Protein AF-A0A2X1K2N1-F1 (afdb_monomer_lite)

Organism: Escherichia coli (NCBI:txid562)

InterPro domains:
  IPR018671 Protein of unknown function DUF2138 [PF09909] (1-272)

Structure (mmCIF, N/CA/C/O backbone):
data_AF-A0A2X1K2N1-F1
#
_entry.id   AF-A0A2X1K2N1-F1
#
loop_
_atom_site.group_PDB
_atom_site.id
_atom_site.type_symbol
_atom_site.label_atom_id
_atom_site.label_alt_id
_atom_site.label_comp_id
_atom_site.label_asym_id
_atom_site.label_entity_id
_atom_site.label_seq_id
_atom_site.pdbx_PDB_ins_code
_atom_site.Cartn_x
_atom_site.Cartn_y
_atom_site.Cartn_z
_atom_site.occupancy
_atom_site.B_iso_or_equiv
_atom_site.auth_seq_id
_atom_site.auth_comp_id
_atom_site.auth_asym_id
_atom_site.auth_atom_id
_atom_site.pdbx_PDB_model_num
ATOM 1 N N . MET A 1 1 ? -19.044 -0.068 -27.922 1.00 51.81 1 MET A N 1
ATOM 2 C CA . MET A 1 1 ? -20.122 -0.412 -28.877 1.00 51.81 1 MET A CA 1
ATOM 3 C C . MET A 1 1 ? -19.907 0.471 -30.101 1.00 51.81 1 MET A C 1
ATOM 5 O O . MET A 1 1 ? -19.389 1.555 -29.911 1.00 51.81 1 MET A O 1
ATOM 9 N N . LEU A 1 2 ? -20.201 0.032 -31.331 1.00 55.69 2 LEU A N 1
ATOM 10 C CA . LEU A 1 2 ? -19.965 0.857 -32.542 1.00 55.69 2 LEU A CA 1
ATOM 11 C C . LEU A 1 2 ? -20.922 2.055 -32.669 1.00 55.69 2 LEU A C 1
ATOM 13 O O . LEU A 1 2 ? -20.726 2.931 -33.507 1.00 55.69 2 LEU A O 1
ATOM 17 N N . PHE A 1 3 ? -21.942 2.082 -31.821 1.00 62.41 3 PHE A N 1
ATOM 18 C CA . PHE A 1 3 ? -22.930 3.137 -31.719 1.00 62.41 3 PHE A CA 1
ATOM 19 C C . PHE A 1 3 ? -23.113 3.479 -30.247 1.00 62.41 3 PHE A C 1
ATOM 21 O O . PHE A 1 3 ? -23.025 2.598 -29.380 1.00 62.41 3 PHE A O 1
ATOM 28 N N . LYS A 1 4 ? -23.350 4.760 -29.990 1.00 60.25 4 LYS A N 1
ATOM 29 C CA . LYS A 1 4 ? -23.818 5.281 -28.715 1.00 60.25 4 LYS A CA 1
ATOM 30 C C . LYS A 1 4 ? -25.162 5.936 -29.015 1.00 60.25 4 LYS A C 1
ATOM 32 O O . LYS A 1 4 ? -25.205 6.972 -29.675 1.00 60.25 4 LYS A O 1
ATOM 37 N N . ASP A 1 5 ? -26.236 5.269 -28.603 1.00 75.69 5 ASP A N 1
ATOM 38 C CA . ASP A 1 5 ? -27.604 5.564 -29.045 1.00 75.69 5 ASP A CA 1
ATOM 39 C C . ASP A 1 5 ? -27.708 5.539 -30.589 1.00 75.69 5 ASP A C 1
ATOM 41 O O . ASP A 1 5 ? -27.143 4.645 -31.221 1.00 75.69 5 ASP A O 1
ATOM 45 N N . ASP A 1 6 ? -28.384 6.514 -31.205 1.00 70.69 6 ASP A N 1
ATOM 46 C CA . ASP A 1 6 ? -28.556 6.616 -32.667 1.00 70.69 6 ASP A CA 1
ATOM 47 C C . ASP A 1 6 ? -27.359 7.268 -33.389 1.00 70.69 6 ASP A C 1
ATOM 49 O O . ASP A 1 6 ? -27.404 7.538 -34.591 1.00 70.69 6 ASP A O 1
ATOM 53 N N . GLN A 1 7 ? -26.279 7.566 -32.664 1.00 60.59 7 GLN A N 1
ATOM 54 C CA . GLN A 1 7 ? -25.081 8.192 -33.213 1.00 60.59 7 GLN A CA 1
ATOM 55 C C . GLN A 1 7 ? -23.962 7.160 -33.330 1.00 60.59 7 GLN A C 1
ATOM 57 O O . GLN A 1 7 ? -23.663 6.397 -32.406 1.00 60.59 7 GLN A O 1
ATOM 62 N N . GLN A 1 8 ? -23.318 7.147 -34.494 1.00 68.38 8 GLN A N 1
ATOM 63 C CA . GLN A 1 8 ? -22.145 6.323 -34.723 1.00 68.38 8 GLN A CA 1
ATOM 64 C C . GLN A 1 8 ? -21.033 6.752 -33.766 1.00 68.38 8 GLN A C 1
ATOM 66 O O . GLN A 1 8 ? -20.630 7.915 -33.747 1.00 68.38 8 GLN A O 1
ATOM 71 N N . ASP A 1 9 ? -20.533 5.801 -32.978 1.00 76.88 9 ASP A N 1
ATOM 72 C CA . ASP A 1 9 ? -19.374 6.029 -32.129 1.00 76.88 9 ASP A CA 1
ATOM 73 C C . ASP A 1 9 ? -18.160 6.112 -33.058 1.00 76.88 9 ASP A C 1
ATOM 75 O O . ASP A 1 9 ? -17.664 5.114 -33.602 1.00 76.88 9 ASP A O 1
ATOM 79 N N . THR A 1 10 ? -17.749 7.347 -33.325 1.00 74.81 10 THR A N 1
ATOM 80 C CA . THR A 1 10 ? -16.676 7.682 -34.256 1.00 74.81 10 THR A CA 1
ATOM 81 C C . THR A 1 10 ? -15.339 7.117 -33.795 1.00 74.81 10 THR A C 1
ATOM 83 O O . THR A 1 10 ? -14.529 6.718 -34.634 1.00 74.81 10 THR A O 1
ATOM 86 N N . GLU A 1 11 ? -15.123 6.986 -32.485 1.00 72.56 11 GLU A N 1
ATOM 87 C CA . GLU A 1 11 ? -13.911 6.399 -31.923 1.00 72.56 11 GLU A CA 1
ATOM 88 C C . GLU A 1 11 ? -13.908 4.879 -32.116 1.00 72.56 11 GLU A C 1
ATOM 90 O O . GLU A 1 11 ? -12.953 4.324 -32.669 1.00 72.56 11 GLU A O 1
ATOM 95 N N . ALA A 1 12 ? -15.005 4.203 -31.766 1.00 71.50 12 ALA A N 1
ATOM 96 C CA . ALA A 1 12 ? -15.137 2.761 -31.966 1.00 71.50 12 ALA A CA 1
ATOM 97 C C . ALA A 1 12 ? -15.074 2.372 -33.455 1.00 71.50 12 ALA A C 1
ATOM 99 O O . ALA A 1 12 ? -14.435 1.379 -33.813 1.00 71.50 12 ALA A O 1
ATOM 100 N N . THR A 1 13 ? -15.681 3.176 -34.334 1.00 77.62 13 THR A N 1
ATOM 101 C CA . THR A 1 13 ? -15.633 2.980 -35.792 1.00 77.62 13 THR A CA 1
ATOM 102 C C . THR A 1 13 ? -14.217 3.169 -36.331 1.00 77.62 13 THR A C 1
ATOM 104 O O . THR A 1 13 ? -13.750 2.349 -37.121 1.00 77.62 13 THR A O 1
ATOM 107 N N . ALA A 1 14 ? -13.501 4.207 -35.890 1.00 74.50 14 ALA A N 1
ATOM 108 C CA . ALA A 1 14 ? -12.116 4.430 -36.296 1.00 74.50 14 ALA A CA 1
ATOM 109 C C . ALA A 1 14 ? -11.192 3.299 -35.814 1.00 74.50 14 ALA A C 1
ATOM 111 O O . ALA A 1 14 ? -10.298 2.874 -36.541 1.00 74.50 14 ALA A O 1
ATOM 112 N N . ILE A 1 15 ? -11.410 2.774 -34.603 1.00 71.81 15 ILE A N 1
ATOM 113 C CA . ILE A 1 15 ? -10.665 1.620 -34.078 1.00 71.81 15 ILE A CA 1
ATOM 114 C C . ILE A 1 15 ? -10.925 0.373 -34.931 1.00 71.81 15 ILE A C 1
ATOM 116 O O . ILE A 1 15 ? -9.969 -0.291 -35.334 1.00 71.81 15 ILE A O 1
ATOM 120 N N . ALA A 1 16 ? -12.187 0.079 -35.251 1.00 72.44 16 ALA A N 1
ATOM 121 C CA . ALA A 1 16 ? -12.548 -1.068 -36.081 1.00 72.44 16 ALA A CA 1
ATOM 122 C C . ALA A 1 16 ? -11.993 -0.946 -37.511 1.00 72.44 16 ALA A C 1
ATOM 124 O O . ALA A 1 16 ? -11.409 -1.899 -38.023 1.00 72.44 16 ALA A O 1
ATOM 125 N N . GLY A 1 17 ? -12.104 0.230 -38.135 1.00 77.38 17 GLY A N 1
ATOM 126 C CA . GLY A 1 17 ? -11.556 0.492 -39.469 1.00 77.38 17 GLY A CA 1
ATOM 127 C C . GLY A 1 17 ? -10.032 0.360 -39.526 1.00 77.38 17 GLY A C 1
ATOM 128 O O . GLY A 1 17 ? -9.482 -0.208 -40.471 1.00 77.38 17 GLY A O 1
ATOM 129 N N . ASP A 1 18 ? -9.332 0.811 -38.489 1.00 76.12 18 ASP A N 1
ATOM 130 C CA . ASP A 1 18 ? -7.881 0.667 -38.398 1.00 76.12 18 ASP A CA 1
ATOM 131 C C . ASP A 1 18 ? -7.449 -0.798 -38.181 1.00 76.12 18 ASP A C 1
ATOM 133 O O . ASP A 1 18 ? -6.500 -1.253 -38.817 1.00 76.12 18 ASP A O 1
ATOM 137 N N . LEU A 1 19 ? -8.177 -1.568 -37.363 1.00 71.44 19 LEU A N 1
ATOM 138 C CA . LEU A 1 19 ? -7.955 -3.014 -37.196 1.00 71.44 19 LEU A CA 1
ATOM 139 C C . LEU A 1 19 ? -8.155 -3.782 -38.510 1.00 71.44 19 LEU A C 1
ATOM 141 O O . LEU A 1 19 ? -7.320 -4.606 -38.878 1.00 71.44 19 LEU A O 1
ATOM 145 N N . LEU A 1 20 ? -9.240 -3.489 -39.231 1.00 78.88 20 LEU A N 1
ATOM 146 C CA . LEU A 1 20 ? -9.583 -4.158 -40.489 1.00 78.88 20 LEU A CA 1
ATOM 147 C C . LEU A 1 20 ? -8.658 -3.765 -41.648 1.00 78.88 20 LEU A C 1
ATOM 149 O O . LEU A 1 20 ? -8.422 -4.573 -42.541 1.00 78.88 20 LEU A O 1
ATOM 153 N N . SER A 1 21 ? -8.093 -2.556 -41.622 1.00 80.00 21 SER A N 1
ATOM 154 C CA . SER A 1 21 ? -7.084 -2.109 -42.596 1.00 80.00 21 SER A CA 1
ATOM 155 C C . SER A 1 21 ? -5.665 -2.589 -42.270 1.00 80.00 21 SER A C 1
ATOM 157 O O . SER A 1 21 ? -4.715 -2.224 -42.961 1.00 80.00 21 SER A O 1
ATOM 159 N N . GLY A 1 22 ? -5.498 -3.405 -41.222 1.00 69.88 22 GLY A N 1
ATOM 160 C CA . GLY A 1 22 ? -4.201 -3.938 -40.811 1.00 69.88 22 GLY A CA 1
ATOM 161 C C . GLY A 1 22 ? -3.274 -2.892 -40.189 1.00 69.88 22 GLY A C 1
ATOM 162 O O . GLY A 1 22 ? -2.087 -3.167 -39.990 1.00 69.88 22 GLY A O 1
ATOM 163 N N . LYS A 1 23 ? -3.782 -1.697 -39.852 1.00 72.06 23 LYS A N 1
ATOM 164 C CA . LYS A 1 23 ? -2.991 -0.710 -39.120 1.00 72.06 23 LYS A CA 1
ATOM 165 C C . LYS A 1 23 ? -2.665 -1.267 -37.743 1.00 72.06 23 LYS A C 1
ATOM 167 O O . LYS A 1 23 ? -3.529 -1.655 -36.958 1.00 72.06 23 LYS A O 1
ATOM 172 N N . LYS A 1 24 ? -1.376 -1.236 -37.424 1.00 66.88 24 LYS A N 1
ATOM 173 C CA . LYS A 1 24 ? -0.785 -1.692 -36.163 1.00 66.88 24 LYS A CA 1
ATOM 174 C C . LYS A 1 24 ? -1.035 -0.694 -35.026 1.00 66.88 24 LYS A C 1
ATOM 176 O O . LYS A 1 24 ? -0.109 -0.216 -34.373 1.00 66.88 24 LYS A O 1
ATOM 181 N N . ARG A 1 25 ? -2.310 -0.350 -34.799 1.00 63.75 25 ARG A N 1
ATOM 182 C CA . ARG A 1 25 ? -2.728 0.625 -33.785 1.00 63.75 25 ARG A CA 1
ATOM 183 C C . ARG A 1 25 ? -2.281 0.228 -32.392 1.00 63.75 25 ARG A C 1
ATOM 185 O O . ARG A 1 25 ? -1.855 1.091 -31.647 1.00 63.75 25 ARG A O 1
ATOM 192 N N . TRP A 1 26 ? -2.303 -1.063 -32.074 1.00 60.81 26 TRP A N 1
ATOM 193 C CA . TRP A 1 26 ? -1.843 -1.554 -30.777 1.00 60.81 26 TRP A CA 1
ATOM 194 C C . TRP A 1 26 ? -0.365 -1.229 -30.548 1.00 60.81 26 TRP A C 1
ATOM 196 O O . TRP A 1 26 ? 0.005 -0.699 -29.508 1.00 60.81 26 TRP A O 1
ATOM 206 N N . GLN A 1 27 ? 0.480 -1.478 -31.548 1.00 64.81 27 GLN A N 1
ATOM 207 C CA . GLN A 1 27 ? 1.899 -1.147 -31.503 1.00 64.81 27 GLN A CA 1
ATOM 208 C C . GLN A 1 27 ? 2.100 0.366 -31.385 1.00 64.81 27 GLN A C 1
ATOM 210 O O . GLN A 1 27 ? 2.892 0.792 -30.554 1.00 64.81 27 GLN A O 1
ATOM 215 N N . ALA A 1 28 ? 1.332 1.163 -32.134 1.00 64.81 28 ALA A N 1
ATOM 216 C CA . ALA A 1 28 ? 1.376 2.623 -32.069 1.00 64.81 28 ALA A CA 1
ATOM 217 C C . ALA A 1 28 ? 0.895 3.188 -30.716 1.00 64.81 28 ALA A C 1
ATOM 219 O O . ALA A 1 28 ? 1.506 4.113 -30.194 1.00 64.81 28 ALA A O 1
ATOM 220 N N . SER A 1 29 ? -0.145 2.611 -30.102 1.00 60.03 29 SER A N 1
ATOM 221 C CA . SER A 1 29 ? -0.640 2.989 -28.767 1.00 60.03 29 SER A CA 1
ATOM 222 C C . SER A 1 29 ? 0.380 2.722 -27.662 1.00 60.03 29 SER A C 1
ATOM 224 O O . SER A 1 29 ? 0.349 3.381 -26.629 1.00 60.03 29 SER A O 1
ATOM 226 N N . PHE A 1 30 ? 1.287 1.775 -27.893 1.00 58.66 30 PHE A N 1
ATOM 227 C CA . PHE A 1 30 ? 2.437 1.494 -27.040 1.00 58.66 30 PHE A CA 1
ATOM 228 C C . PHE A 1 30 ? 3.755 2.006 -27.638 1.00 58.66 30 PHE A C 1
ATOM 230 O O . PHE A 1 30 ? 4.808 1.595 -27.148 1.00 58.66 30 PHE A O 1
ATOM 237 N N . GLY A 1 31 ? 3.708 2.893 -28.653 1.00 61.09 31 GLY A N 1
ATOM 238 C CA . GLY A 1 31 ? 4.869 3.529 -29.315 1.00 61.09 31 GLY A CA 1
ATOM 239 C C . GLY A 1 31 ? 6.000 2.568 -29.616 1.00 61.09 31 GLY A C 1
ATOM 240 O O . GLY A 1 31 ? 7.180 2.893 -29.514 1.00 61.09 31 GLY A O 1
ATOM 241 N N . LEU A 1 32 ? 5.619 1.341 -29.944 1.00 66.81 32 LEU A N 1
ATOM 242 C CA . LEU A 1 32 ? 6.541 0.294 -30.289 1.00 66.81 32 LEU A CA 1
ATOM 243 C C . LEU A 1 32 ? 6.981 0.556 -31.718 1.00 66.81 32 LEU A C 1
ATOM 245 O O . LEU A 1 32 ? 6.156 0.529 -32.635 1.00 66.81 32 LEU A O 1
ATOM 249 N N . GLU A 1 33 ? 8.283 0.742 -31.904 1.00 64.19 33 GLU A N 1
ATOM 250 C CA . GLU A 1 33 ? 8.868 0.696 -33.235 1.00 64.19 33 GLU A CA 1
ATOM 251 C C . GLU A 1 33 ? 8.506 -0.627 -33.912 1.00 64.19 33 GLU A C 1
ATOM 253 O O . GLU A 1 33 ? 8.371 -1.691 -33.277 1.00 64.19 33 GLU A O 1
ATOM 258 N N . GLU A 1 34 ? 8.322 -0.549 -35.226 1.00 62.62 34 GLU A N 1
ATOM 259 C CA . GLU A 1 34 ? 8.098 -1.732 -36.027 1.00 62.62 34 GLU A CA 1
ATOM 260 C C . GLU A 1 34 ? 9.312 -2.654 -35.889 1.00 62.62 34 GLU A C 1
ATOM 262 O O . GLU A 1 34 ? 10.455 -2.201 -35.865 1.00 62.62 34 GLU A O 1
ATOM 267 N N . ARG A 1 35 ? 9.070 -3.961 -35.732 1.00 61.62 35 ARG A N 1
ATOM 268 C CA . ARG A 1 35 ? 10.149 -4.942 -35.582 1.00 61.62 35 ARG A CA 1
ATOM 269 C C . ARG A 1 35 ? 10.951 -5.000 -36.884 1.00 61.62 35 ARG A C 1
ATOM 271 O O . ARG A 1 35 ? 10.641 -5.804 -37.758 1.00 61.62 35 ARG A O 1
ATOM 278 N N . ALA A 1 36 ? 11.970 -4.158 -37.014 1.00 55.84 36 ALA A N 1
ATOM 279 C CA . ALA A 1 36 ? 12.963 -4.286 -38.063 1.00 55.84 36 ALA A CA 1
ATOM 280 C C . ALA A 1 36 ? 13.792 -5.536 -37.753 1.00 55.84 36 ALA A C 1
ATOM 282 O O . ALA A 1 36 ? 14.402 -5.640 -36.687 1.00 55.84 36 ALA A O 1
ATOM 283 N N . ALA A 1 37 ? 13.780 -6.502 -38.669 1.00 52.47 37 ALA A N 1
ATOM 284 C CA . ALA A 1 37 ? 14.368 -7.827 -38.487 1.00 52.47 37 ALA A CA 1
ATOM 285 C C . ALA A 1 37 ? 15.887 -7.828 -38.195 1.00 52.47 37 ALA A C 1
ATOM 287 O O . ALA A 1 37 ? 16.436 -8.875 -37.868 1.00 52.47 37 ALA A O 1
ATOM 288 N N . GLU A 1 38 ? 16.572 -6.683 -38.280 1.00 51.97 38 GLU A N 1
ATOM 289 C CA . GLU A 1 38 ? 18.030 -6.638 -38.421 1.00 51.97 38 GLU A CA 1
ATOM 290 C C . GLU A 1 38 ? 18.823 -6.131 -37.207 1.00 51.97 38 GLU A C 1
ATOM 292 O O . GLU A 1 38 ? 20.039 -6.303 -37.203 1.00 51.97 38 GLU A O 1
ATOM 297 N N . LYS A 1 39 ? 18.216 -5.535 -36.165 1.00 54.62 39 LYS A N 1
ATOM 298 C CA . LYS A 1 39 ? 19.019 -4.918 -35.076 1.00 54.62 39 LYS A CA 1
ATOM 299 C C . LYS A 1 39 ? 18.911 -5.552 -33.692 1.00 54.62 39 LYS A C 1
ATOM 301 O O . LYS A 1 39 ? 19.813 -5.357 -32.883 1.00 54.62 39 LYS A O 1
ATOM 306 N N . THR A 1 40 ? 17.891 -6.360 -33.414 1.00 56.19 40 THR A N 1
ATOM 307 C CA . THR A 1 40 ? 17.865 -7.292 -32.266 1.00 56.19 40 THR A CA 1
ATOM 308 C C . THR A 1 40 ? 16.614 -8.164 -32.385 1.00 56.19 40 THR A C 1
ATOM 310 O O . THR A 1 40 ? 15.504 -7.633 -32.309 1.00 56.19 40 THR A O 1
ATOM 313 N N . PRO A 1 41 ? 16.724 -9.486 -32.608 1.00 64.06 41 PRO A N 1
ATOM 314 C CA . PRO A 1 41 ? 15.544 -10.329 -32.748 1.00 64.06 41 PRO A CA 1
ATOM 315 C C . PRO A 1 41 ? 14.853 -10.484 -31.387 1.00 64.06 41 PRO A C 1
ATOM 317 O O . PRO A 1 41 ? 15.215 -11.334 -30.576 1.00 64.06 41 PRO A O 1
ATOM 320 N N . VAL A 1 42 ? 13.841 -9.653 -31.133 1.00 69.56 42 VAL A N 1
ATOM 321 C CA . VAL A 1 42 ? 12.933 -9.814 -29.991 1.00 69.56 42 VAL A CA 1
ATOM 322 C C . VAL A 1 42 ? 12.044 -11.024 -30.269 1.00 69.56 42 VAL A C 1
ATOM 324 O O . VAL A 1 42 ? 11.112 -10.948 -31.075 1.00 69.56 42 VAL A O 1
ATOM 327 N N . ARG A 1 43 ? 12.338 -12.149 -29.607 1.00 76.62 43 ARG A N 1
ATOM 328 C CA . ARG A 1 43 ? 11.614 -13.419 -29.779 1.00 76.62 43 ARG A CA 1
ATOM 329 C C . ARG A 1 43 ? 10.203 -13.328 -29.212 1.00 76.62 43 ARG A C 1
ATOM 331 O O . ARG A 1 43 ? 9.245 -13.775 -29.836 1.00 76.62 43 ARG A O 1
ATOM 338 N N . GLN A 1 44 ? 10.070 -12.726 -28.032 1.00 78.50 44 GLN A N 1
ATOM 339 C CA . GLN A 1 44 ? 8.794 -12.533 -27.345 1.00 78.50 44 GLN A CA 1
ATOM 340 C C . GLN A 1 44 ? 8.732 -11.127 -26.757 1.00 78.50 44 GLN A C 1
ATOM 342 O O . GLN A 1 44 ? 9.742 -10.592 -26.311 1.00 78.50 44 GLN A O 1
ATOM 347 N N . ARG A 1 45 ? 7.542 -10.520 -26.772 1.00 81.88 45 ARG A N 1
ATOM 348 C CA . ARG A 1 45 ? 7.289 -9.213 -26.158 1.00 81.88 45 ARG A CA 1
ATOM 349 C C . ARG A 1 45 ? 5.972 -9.265 -25.401 1.00 81.88 45 ARG A C 1
ATOM 351 O O . ARG A 1 45 ? 4.950 -9.588 -26.002 1.00 81.88 45 ARG A O 1
ATOM 358 N N . ILE A 1 46 ? 6.005 -8.896 -24.130 1.00 79.88 46 ILE A N 1
ATOM 359 C CA . ILE A 1 46 ? 4.824 -8.679 -23.294 1.00 79.88 46 ILE A CA 1
ATOM 360 C C . ILE A 1 46 ? 4.735 -7.178 -23.050 1.00 79.88 46 ILE A C 1
ATOM 362 O O . ILE A 1 46 ? 5.731 -6.555 -22.696 1.00 79.88 46 ILE A O 1
ATOM 366 N N . VAL A 1 47 ? 3.563 -6.586 -23.259 1.00 80.25 47 VAL A N 1
ATOM 367 C CA . VAL A 1 47 ? 3.319 -5.173 -22.950 1.00 80.25 47 VAL A CA 1
ATOM 368 C C . VAL A 1 47 ? 2.079 -5.086 -22.090 1.00 80.25 47 VAL A C 1
ATOM 370 O O . VAL A 1 47 ? 1.045 -5.656 -22.437 1.00 80.25 47 VAL A O 1
ATOM 373 N N . VAL A 1 48 ? 2.191 -4.387 -20.968 1.00 78.19 48 VAL A N 1
ATOM 374 C CA . VAL A 1 48 ? 1.111 -4.255 -19.997 1.00 78.19 48 VAL A CA 1
ATOM 375 C C . VAL A 1 48 ? 0.915 -2.779 -19.696 1.00 78.19 48 VAL A C 1
ATOM 377 O O . VAL A 1 48 ? 1.823 -2.104 -19.219 1.00 78.19 48 VAL A O 1
ATOM 380 N N . SER A 1 49 ? -0.273 -2.260 -20.005 1.00 77.81 49 SER A N 1
ATOM 381 C CA . SER A 1 49 ? -0.596 -0.857 -19.731 1.00 77.81 49 SER A CA 1
ATOM 382 C C . SER A 1 49 ? -0.749 -0.597 -18.233 1.00 77.81 49 SER A C 1
ATOM 384 O O . SER A 1 49 ? -1.219 -1.463 -17.488 1.00 77.81 49 SER A O 1
ATOM 386 N N . ALA A 1 50 ? -0.473 0.638 -17.818 1.00 73.81 50 ALA A N 1
ATOM 387 C CA . ALA A 1 50 ? -0.773 1.128 -16.477 1.00 73.81 50 ALA A CA 1
ATOM 388 C C . ALA A 1 50 ? -2.265 1.015 -16.125 1.00 73.81 50 ALA A C 1
ATOM 390 O O . ALA A 1 50 ? -2.609 0.893 -14.958 1.00 73.81 50 ALA A O 1
ATOM 391 N N . ARG A 1 51 ? -3.167 0.990 -17.117 1.00 73.44 51 ARG A N 1
ATOM 392 C CA . ARG A 1 51 ? -4.606 0.775 -16.880 1.00 73.44 51 ARG A CA 1
ATOM 393 C C . ARG A 1 51 ? -4.898 -0.627 -16.348 1.00 73.44 51 ARG A C 1
ATOM 395 O O . ARG A 1 51 ? -5.791 -0.783 -15.525 1.00 73.44 51 ARG A O 1
ATOM 402 N N . LEU A 1 52 ? -4.153 -1.627 -16.821 1.00 72.38 52 LEU A N 1
ATOM 403 C CA . LEU A 1 52 ? -4.278 -3.005 -16.350 1.00 72.38 52 LEU A CA 1
ATOM 404 C C . LEU A 1 52 ? -3.495 -3.213 -15.047 1.00 72.38 52 LEU A C 1
ATOM 406 O O . LEU A 1 52 ? -4.051 -3.747 -14.098 1.00 72.38 52 LEU A O 1
ATOM 410 N N . LEU A 1 53 ? -2.242 -2.747 -14.982 1.00 69.44 53 LEU A N 1
ATOM 411 C CA . LEU A 1 53 ? -1.388 -2.883 -13.789 1.00 69.44 53 LEU A CA 1
ATOM 412 C C . LEU A 1 53 ? -1.870 -2.061 -12.600 1.00 69.44 53 LEU A C 1
ATOM 414 O O . LEU A 1 53 ? -1.669 -2.442 -11.455 1.00 69.44 53 LEU A O 1
ATOM 418 N N . GLY A 1 54 ? -2.473 -0.912 -12.874 1.00 65.31 54 GLY A N 1
ATOM 419 C CA . GLY A 1 54 ? -2.939 -0.008 -11.846 1.00 65.31 54 GLY A CA 1
ATOM 420 C C . GLY A 1 54 ? -4.192 -0.511 -11.149 1.00 65.31 54 GLY A C 1
ATOM 421 O O . GLY A 1 54 ? -4.509 0.039 -10.113 1.00 65.31 54 GLY A O 1
ATOM 422 N N . PHE A 1 55 ? -4.930 -1.498 -11.679 1.00 68.75 55 PHE A N 1
ATOM 423 C CA . PHE A 1 55 ? -6.188 -1.997 -11.088 1.00 68.75 55 PHE A CA 1
ATOM 424 C C . PHE A 1 55 ? -7.168 -0.886 -10.634 1.00 68.75 55 PHE A C 1
ATOM 426 O O . PHE A 1 55 ? -7.910 -1.062 -9.673 1.00 68.75 55 PHE A O 1
ATOM 433 N N . GLY A 1 56 ? -7.178 0.268 -11.316 1.00 68.75 56 GLY A N 1
ATOM 434 C CA . GLY A 1 56 ? -7.974 1.450 -10.944 1.00 68.75 56 GLY A CA 1
ATOM 435 C C . GLY A 1 56 ? -7.190 2.592 -10.275 1.00 68.75 56 GLY A C 1
ATOM 436 O O . GLY A 1 56 ? -7.667 3.726 -10.261 1.00 68.75 56 GLY A O 1
ATOM 437 N N . TYR A 1 57 ? -5.968 2.340 -9.801 1.00 67.69 57 TYR A N 1
ATOM 438 C CA . TYR A 1 57 ? -5.081 3.307 -9.141 1.00 67.69 57 TYR A CA 1
ATOM 439 C C . TYR A 1 57 ? -4.239 4.160 -10.106 1.00 67.69 57 TYR A C 1
ATOM 441 O O . TYR A 1 57 ? -3.462 5.001 -9.663 1.00 67.69 57 TYR A O 1
ATOM 449 N N . GLN A 1 58 ? -4.403 4.021 -11.427 1.00 68.50 58 GLN A N 1
ATOM 450 C CA . GLN A 1 58 ? -3.578 4.720 -12.426 1.00 68.50 58 GLN A CA 1
ATOM 451 C C . GLN A 1 58 ? -3.622 6.252 -12.322 1.00 68.50 58 GLN A C 1
ATOM 453 O O . GLN A 1 58 ? -2.701 6.923 -12.773 1.00 68.50 58 GLN A O 1
ATOM 458 N N . ARG A 1 59 ? -4.684 6.821 -11.734 1.00 67.06 59 ARG A N 1
ATOM 459 C CA . ARG A 1 59 ? -4.794 8.274 -11.534 1.00 67.06 59 ARG A CA 1
ATOM 460 C C . ARG A 1 59 ? -3.764 8.817 -10.537 1.00 67.06 59 ARG A C 1
ATOM 462 O O . ARG A 1 59 ? -3.394 9.976 -10.645 1.00 67.06 59 ARG A O 1
ATOM 469 N N . LEU A 1 60 ? -3.271 7.973 -9.628 1.00 62.88 60 LEU A N 1
ATOM 470 C CA . LEU A 1 60 ? -2.187 8.307 -8.698 1.00 62.88 60 LEU A CA 1
ATOM 471 C C . LEU A 1 60 ? -0.808 8.279 -9.374 1.00 62.88 60 LEU A C 1
ATOM 473 O O . LEU A 1 60 ? 0.186 8.660 -8.769 1.00 62.88 60 LEU A O 1
ATOM 477 N N . MET A 1 61 ? -0.741 7.798 -10.617 1.00 67.00 61 MET A N 1
ATOM 478 C CA . MET A 1 61 ? 0.491 7.548 -11.356 1.00 67.00 61 MET A CA 1
ATOM 479 C C . MET A 1 61 ? 0.430 8.218 -12.743 1.00 67.00 61 MET A C 1
ATOM 481 O O . MET A 1 61 ? 0.581 7.531 -13.756 1.00 67.00 61 MET A O 1
ATOM 485 N N . PRO A 1 62 ? 0.173 9.538 -12.841 1.00 65.19 62 PRO A N 1
ATOM 486 C CA . PRO A 1 62 ? -0.104 10.197 -14.121 1.00 65.19 62 PRO A CA 1
ATOM 487 C C . PRO A 1 62 ? 1.077 10.133 -15.096 1.00 65.19 62 PRO A C 1
ATOM 489 O O . PRO A 1 62 ? 0.875 10.180 -16.307 1.00 65.19 62 PRO A O 1
ATOM 492 N N . SER A 1 63 ? 2.296 9.958 -14.590 1.00 68.12 63 SER A N 1
ATOM 493 C CA . SER A 1 63 ? 3.506 9.776 -15.387 1.00 68.12 63 SER A CA 1
ATOM 494 C C . SER A 1 63 ? 3.720 8.339 -15.864 1.00 68.12 63 SER A C 1
ATOM 496 O O . SER A 1 63 ? 4.522 8.135 -16.761 1.00 68.12 63 SER A O 1
ATOM 498 N N . PHE A 1 64 ? 3.027 7.328 -15.331 1.00 73.31 64 PHE A N 1
ATOM 499 C CA . PHE A 1 64 ? 3.247 5.923 -15.688 1.00 73.31 64 PHE A CA 1
ATOM 500 C C . PHE A 1 64 ? 2.287 5.460 -16.790 1.00 73.31 64 PHE A C 1
ATOM 502 O O . PHE A 1 64 ? 1.066 5.466 -16.628 1.00 73.31 64 PHE A O 1
ATOM 509 N N . ALA A 1 65 ? 2.838 5.000 -17.913 1.00 76.25 65 ALA A N 1
ATOM 510 C CA . ALA A 1 65 ? 2.063 4.510 -19.053 1.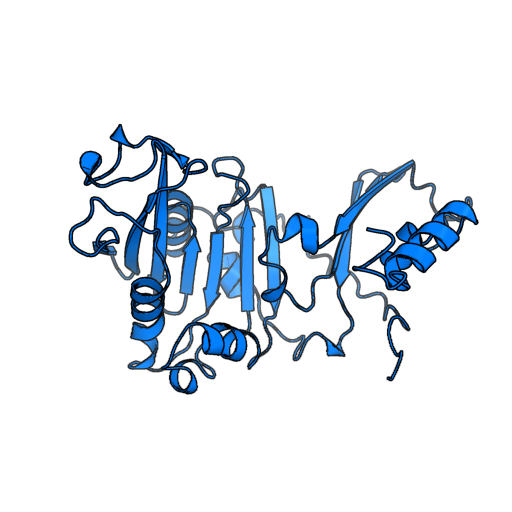00 76.25 65 ALA A CA 1
ATOM 511 C C . ALA A 1 65 ? 1.960 2.974 -19.088 1.00 76.25 65 ALA A C 1
ATOM 513 O O . ALA A 1 65 ? 0.956 2.421 -19.551 1.00 76.25 65 ALA A O 1
ATOM 514 N N . GLY A 1 66 ? 2.967 2.262 -18.572 1.00 75.50 66 GLY A N 1
ATOM 515 C CA . GLY A 1 66 ? 2.977 0.801 -18.506 1.00 75.50 66 GLY A CA 1
ATOM 516 C C . GLY A 1 66 ? 4.378 0.199 -18.471 1.00 75.50 66 GLY A C 1
ATOM 517 O O . GLY A 1 66 ? 5.375 0.905 -18.343 1.00 75.50 66 GLY A O 1
ATOM 518 N N . VAL A 1 67 ? 4.457 -1.121 -18.616 1.00 76.44 67 VAL A N 1
ATOM 519 C CA . VAL A 1 67 ? 5.723 -1.861 -18.725 1.00 76.44 67 VAL A CA 1
ATOM 520 C C . VAL A 1 67 ? 5.766 -2.690 -19.997 1.00 76.44 67 VAL A C 1
ATOM 522 O O . VAL A 1 67 ? 4.740 -3.099 -20.549 1.00 76.44 67 VAL A O 1
ATOM 525 N N . ARG A 1 68 ? 6.982 -2.988 -20.436 1.00 80.94 68 ARG A N 1
ATOM 526 C CA . ARG A 1 68 ? 7.262 -3.904 -21.533 1.00 80.94 68 ARG A CA 1
ATOM 527 C C . ARG A 1 68 ? 8.363 -4.868 -21.115 1.00 80.94 68 ARG A C 1
ATOM 529 O O . ARG A 1 68 ? 9.384 -4.438 -20.600 1.00 80.94 68 ARG A O 1
ATOM 536 N N . PHE A 1 69 ? 8.181 -6.143 -21.421 1.00 77.81 69 PHE A N 1
ATOM 537 C CA . PHE A 1 69 ? 9.198 -7.179 -21.290 1.00 77.81 69 PHE A CA 1
ATOM 538 C C . PHE A 1 69 ? 9.538 -7.719 -22.672 1.00 77.81 69 PHE A C 1
ATOM 540 O O . PHE A 1 69 ? 8.635 -8.016 -23.456 1.00 77.81 69 PHE A O 1
ATOM 547 N N . GLU A 1 70 ? 10.819 -7.849 -22.987 1.00 81.06 70 GLU A N 1
ATOM 548 C CA . GLU A 1 70 ? 11.302 -8.399 -24.252 1.00 81.06 70 GLU A CA 1
ATOM 549 C C . GLU A 1 70 ? 12.257 -9.558 -23.990 1.00 81.06 70 GLU A C 1
ATOM 551 O O . GLU A 1 70 ? 13.217 -9.414 -23.244 1.00 81.06 70 GLU A O 1
ATOM 556 N N . MET A 1 71 ? 12.006 -10.705 -24.615 1.00 79.44 71 MET A N 1
ATOM 557 C CA . MET A 1 71 ? 12.942 -11.824 -24.639 1.00 79.44 71 MET A CA 1
ATOM 558 C C . MET A 1 71 ? 13.878 -11.656 -25.836 1.00 79.44 71 MET A C 1
ATOM 560 O O . MET A 1 71 ? 13.457 -11.828 -26.988 1.00 79.44 71 MET A O 1
ATOM 564 N N . GLY A 1 72 ? 15.132 -11.315 -25.550 1.00 78.94 72 GLY A N 1
ATOM 565 C CA . GLY A 1 72 ? 16.232 -11.284 -26.508 1.00 78.94 72 GLY A CA 1
ATOM 566 C C . GLY A 1 72 ? 16.964 -12.626 -26.594 1.00 78.94 72 GLY A C 1
ATOM 567 O O . GLY A 1 72 ? 16.463 -13.670 -26.177 1.00 78.94 72 GLY A O 1
ATOM 568 N N . ASN A 1 73 ? 18.177 -12.606 -27.145 1.00 78.69 73 ASN A N 1
ATOM 569 C CA . ASN A 1 73 ? 19.051 -13.786 -27.168 1.00 78.69 73 ASN A CA 1
ATOM 570 C C . ASN A 1 73 ? 19.775 -14.016 -25.832 1.00 78.69 73 ASN A C 1
ATOM 572 O O . ASN A 1 73 ? 20.204 -15.130 -25.556 1.00 78.69 73 ASN A O 1
ATOM 576 N N . ASP A 1 74 ? 19.900 -12.966 -25.032 1.00 79.06 74 ASP A N 1
ATOM 577 C CA . ASP A 1 74 ? 20.610 -12.874 -23.756 1.00 79.06 74 ASP A CA 1
ATOM 578 C C . ASP A 1 74 ? 19.672 -12.905 -22.534 1.00 79.06 74 ASP A C 1
ATOM 580 O O . ASP A 1 74 ? 20.140 -12.848 -21.401 1.00 79.06 74 ASP A O 1
ATOM 584 N N . GLY A 1 75 ? 18.359 -13.046 -22.750 1.00 74.06 75 GLY A N 1
ATOM 585 C CA . GLY A 1 75 ? 17.359 -13.202 -21.694 1.00 74.06 75 GLY A CA 1
ATOM 586 C C . GLY A 1 75 ? 16.232 -12.172 -21.753 1.00 74.06 75 GLY A C 1
ATOM 587 O O . GLY A 1 75 ? 15.978 -11.552 -22.789 1.00 74.06 75 GLY A O 1
ATOM 588 N N . TRP A 1 76 ? 15.521 -12.034 -20.632 1.00 75.19 76 TRP A N 1
ATOM 589 C CA . TRP A 1 76 ? 14.445 -11.059 -20.466 1.00 75.19 76 TRP A CA 1
ATOM 590 C C . TRP A 1 76 ? 14.996 -9.667 -20.153 1.00 75.19 76 TRP A C 1
ATOM 592 O O . TRP A 1 76 ? 15.784 -9.495 -19.226 1.00 75.19 76 TRP A O 1
ATOM 602 N N . HIS A 1 77 ? 14.489 -8.670 -20.871 1.00 61.94 77 HIS A N 1
ATOM 603 C CA . HIS A 1 77 ? 14.735 -7.250 -20.641 1.00 61.94 77 HIS A CA 1
ATOM 604 C C . HIS A 1 77 ? 13.433 -6.551 -20.273 1.00 61.94 77 HIS A C 1
ATOM 606 O O . HIS A 1 77 ? 12.417 -6.746 -20.941 1.00 61.94 77 HIS A O 1
ATOM 612 N N . SER A 1 78 ? 13.470 -5.713 -19.243 1.00 67.00 78 SER A N 1
ATOM 613 C CA . SER A 1 78 ? 12.309 -4.974 -18.738 1.00 67.00 78 SER A CA 1
ATOM 614 C C . SER A 1 78 ? 12.436 -3.489 -19.063 1.00 67.00 78 SER A C 1
ATOM 616 O O . SER A 1 78 ? 13.505 -2.899 -18.925 1.00 67.00 78 SER A O 1
ATOM 618 N N . PHE A 1 79 ? 11.331 -2.869 -19.461 1.00 67.38 79 PHE A N 1
ATOM 619 C CA . PHE A 1 79 ? 11.236 -1.458 -19.817 1.00 67.38 79 PHE A CA 1
ATOM 620 C C . PHE A 1 79 ? 10.013 -0.839 -19.142 1.00 67.38 79 PHE A C 1
ATOM 622 O O . PHE A 1 79 ? 8.960 -1.474 -19.056 1.00 67.38 79 PHE A O 1
ATOM 629 N N . VAL A 1 80 ? 10.132 0.420 -18.732 1.00 69.75 80 VAL A N 1
ATOM 630 C CA . VAL A 1 80 ? 9.029 1.228 -18.200 1.00 69.75 80 VAL A CA 1
ATOM 631 C C . VAL A 1 80 ? 8.688 2.306 -19.221 1.00 69.75 80 VAL A C 1
ATOM 633 O O . VAL A 1 80 ? 9.578 2.974 -19.743 1.00 69.75 80 VAL A O 1
ATOM 636 N N . ALA A 1 81 ? 7.401 2.450 -19.516 1.00 72.69 81 ALA A N 1
ATOM 637 C CA . ALA A 1 81 ? 6.868 3.520 -20.339 1.00 72.69 81 ALA A CA 1
ATOM 638 C C . ALA A 1 81 ? 6.316 4.620 -19.431 1.00 72.69 81 ALA A C 1
ATOM 640 O O . ALA A 1 81 ? 5.534 4.341 -18.516 1.00 72.69 81 ALA A O 1
ATOM 641 N N . LEU A 1 82 ? 6.708 5.858 -19.717 1.00 71.00 82 LEU A N 1
ATOM 642 C CA . LEU A 1 82 ? 6.207 7.049 -19.047 1.00 71.00 82 LEU A CA 1
ATOM 643 C C . LEU A 1 82 ? 5.349 7.868 -20.020 1.00 71.00 82 LEU A C 1
ATOM 645 O O . LEU A 1 82 ? 5.601 7.860 -21.226 1.00 71.00 82 LEU A O 1
ATOM 649 N N . ASN A 1 83 ? 4.332 8.549 -19.499 1.00 69.00 83 ASN A N 1
ATOM 650 C CA . ASN A 1 83 ? 3.653 9.630 -20.210 1.00 69.00 83 ASN A CA 1
ATOM 651 C C . ASN A 1 83 ? 4.609 10.837 -20.322 1.00 69.00 83 ASN A C 1
ATOM 653 O O . ASN A 1 83 ? 5.647 10.859 -19.662 1.00 69.00 83 ASN A O 1
ATOM 657 N N . ASP A 1 84 ? 4.291 11.802 -21.191 1.00 62.81 84 ASP A N 1
ATOM 658 C CA . ASP A 1 84 ? 5.152 12.966 -21.479 1.00 62.81 84 ASP A CA 1
ATOM 659 C C . ASP A 1 84 ? 5.606 13.696 -20.197 1.00 62.81 84 ASP A C 1
ATOM 661 O O . ASP A 1 84 ? 4.892 13.678 -19.196 1.00 62.81 84 ASP A O 1
ATOM 665 N N . GLU A 1 85 ? 6.757 14.376 -20.233 1.00 55.53 85 GLU A N 1
ATOM 666 C CA . GLU A 1 85 ? 7.280 15.184 -19.119 1.00 55.53 85 GLU A CA 1
ATOM 667 C C . GLU A 1 85 ? 6.240 16.198 -18.637 1.00 55.53 85 GLU A C 1
ATOM 669 O O . GLU A 1 85 ? 6.139 16.440 -17.445 1.00 55.53 85 GLU A O 1
ATOM 674 N N . SER A 1 86 ? 5.383 16.722 -19.521 1.00 58.47 86 SER A N 1
ATOM 675 C CA . SER A 1 86 ? 4.279 17.609 -19.126 1.00 58.47 86 SER A CA 1
ATOM 676 C C . SER A 1 86 ? 3.200 16.937 -18.264 1.00 58.47 86 SER A C 1
ATOM 678 O O . SER A 1 86 ? 2.390 17.629 -17.654 1.00 58.47 86 SER A O 1
ATOM 680 N N . ALA A 1 87 ? 3.132 15.602 -18.251 1.00 56.22 87 ALA A N 1
ATOM 681 C CA . ALA A 1 87 ? 2.250 14.831 -17.374 1.00 56.22 87 ALA A CA 1
ATOM 682 C C . ALA A 1 87 ? 2.835 14.655 -15.958 1.00 56.22 87 ALA A C 1
ATOM 684 O O . ALA A 1 87 ? 2.123 14.206 -15.058 1.00 56.22 87 ALA A O 1
ATOM 685 N N . SER A 1 88 ? 4.107 15.011 -15.751 1.00 54.72 88 SER A N 1
ATOM 686 C CA . SER A 1 88 ? 4.793 15.032 -14.456 1.00 54.72 88 SER A CA 1
ATOM 687 C C . SER A 1 88 ? 5.197 16.461 -14.093 1.00 54.72 88 SER A C 1
ATOM 689 O O . SER A 1 88 ? 5.945 17.103 -14.814 1.00 54.72 88 SER A O 1
ATOM 691 N N . VAL A 1 89 ? 4.723 16.975 -12.960 1.00 54.62 89 VAL A N 1
ATOM 692 C CA . VAL A 1 89 ? 4.997 18.372 -12.560 1.00 54.62 89 VAL A CA 1
ATOM 693 C C . VAL A 1 89 ? 6.443 18.576 -12.075 1.00 54.62 89 VAL A C 1
ATOM 695 O O . VAL A 1 89 ? 6.938 19.698 -12.087 1.00 54.62 89 VAL A O 1
ATOM 698 N N . ASP A 1 90 ? 7.142 17.500 -11.714 1.00 54.41 90 ASP A N 1
ATOM 699 C CA . ASP A 1 90 ? 8.545 17.496 -11.296 1.00 54.41 90 ASP A CA 1
ATOM 700 C C . ASP A 1 90 ? 9.147 16.114 -11.633 1.00 54.41 90 ASP A C 1
ATOM 702 O O . ASP A 1 90 ? 8.422 15.137 -11.825 1.00 54.41 90 ASP A O 1
ATOM 706 N N . THR A 1 91 ? 10.462 16.017 -11.774 1.00 53.66 91 THR A N 1
ATOM 707 C CA . THR A 1 91 ? 11.192 14.757 -12.011 1.00 53.66 91 THR A CA 1
ATOM 708 C C . THR A 1 91 ? 12.308 14.530 -10.989 1.00 53.66 91 THR A C 1
ATOM 710 O O . THR A 1 91 ? 13.002 13.518 -11.059 1.00 53.66 91 THR A O 1
ATOM 713 N N . SER A 1 92 ? 12.504 15.455 -10.045 1.00 59.19 92 SER A N 1
ATOM 714 C CA . SER A 1 92 ? 13.613 15.480 -9.083 1.00 59.19 92 SER A CA 1
ATOM 715 C C . SER A 1 92 ? 13.290 14.815 -7.736 1.00 59.19 92 SER A C 1
ATOM 717 O O . SER A 1 92 ? 13.728 15.266 -6.683 1.00 59.19 92 SER A O 1
ATOM 719 N N . PHE A 1 93 ? 12.540 13.713 -7.754 1.00 64.56 93 PHE A N 1
ATOM 720 C CA . PHE A 1 93 ? 12.067 13.071 -6.526 1.00 64.56 93 PHE A CA 1
ATOM 721 C C . PHE A 1 93 ? 13.074 12.093 -5.918 1.00 64.56 93 PHE A C 1
ATOM 723 O O . PHE A 1 93 ? 13.600 11.209 -6.601 1.00 64.56 93 PHE A O 1
ATOM 730 N N . ASP A 1 94 ? 13.269 12.203 -4.602 1.00 72.19 94 ASP A N 1
ATOM 731 C CA . ASP A 1 94 ? 13.973 11.196 -3.816 1.00 72.19 94 ASP A CA 1
ATOM 732 C C . ASP A 1 94 ? 13.010 10.071 -3.404 1.00 72.19 94 ASP A C 1
ATOM 734 O O . ASP A 1 94 ? 12.176 10.217 -2.513 1.00 72.19 94 ASP A O 1
ATOM 738 N N . PHE A 1 95 ? 13.136 8.911 -4.049 1.00 80.31 95 PHE A N 1
ATOM 739 C CA . PHE A 1 95 ? 12.354 7.718 -3.705 1.00 80.31 95 PHE A CA 1
ATOM 740 C C . PHE A 1 95 ? 12.987 6.881 -2.587 1.00 80.31 95 PHE A C 1
ATOM 742 O O . PHE A 1 95 ? 12.423 5.860 -2.189 1.00 80.31 95 PHE A O 1
ATOM 749 N N . THR A 1 96 ? 14.150 7.275 -2.065 1.00 83.75 96 THR A N 1
ATOM 750 C CA . THR A 1 96 ? 14.855 6.531 -1.013 1.00 83.75 96 THR A CA 1
ATOM 751 C C . THR A 1 96 ? 13.982 6.303 0.230 1.00 83.75 96 THR A C 1
ATOM 753 O O . THR A 1 96 ? 13.924 5.159 0.692 1.00 83.75 96 THR A O 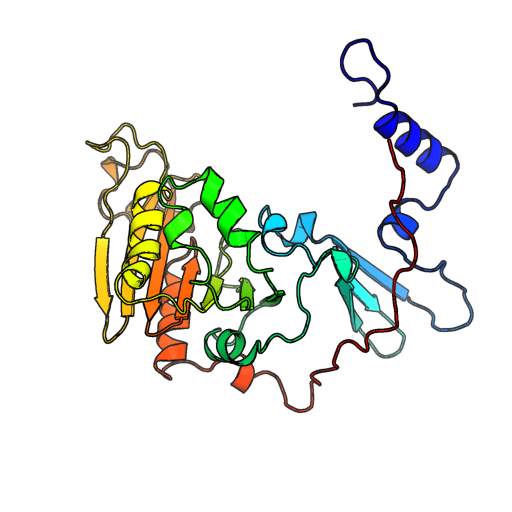1
ATOM 756 N N . PRO A 1 97 ? 13.224 7.295 0.749 1.00 85.12 97 PRO A N 1
ATOM 757 C CA . PRO A 1 97 ? 12.324 7.076 1.885 1.00 85.12 97 PRO A CA 1
ATOM 758 C C . PRO A 1 97 ? 11.226 6.042 1.598 1.00 85.12 97 PRO A C 1
ATOM 760 O O . PRO A 1 97 ? 10.885 5.241 2.471 1.00 85.12 97 PRO A O 1
ATOM 763 N N . VAL A 1 98 ? 10.704 6.014 0.366 1.00 85.81 98 VAL A N 1
ATOM 764 C CA . VAL A 1 98 ? 9.706 5.028 -0.079 1.00 85.81 98 VAL A CA 1
ATOM 765 C C . VAL A 1 98 ? 10.313 3.624 -0.048 1.00 85.81 98 VAL A C 1
ATOM 767 O O . VAL A 1 98 ? 9.775 2.736 0.612 1.00 85.81 98 VAL A O 1
ATOM 770 N N . TRP A 1 99 ? 11.474 3.428 -0.678 1.00 87.06 99 TRP A N 1
ATOM 771 C CA . TRP A 1 99 ? 12.121 2.115 -0.740 1.00 87.06 99 TRP A CA 1
ATOM 772 C C . TRP A 1 99 ? 12.595 1.603 0.626 1.00 87.06 99 TRP A C 1
ATOM 774 O O . TRP A 1 99 ? 12.519 0.401 0.886 1.00 87.06 99 TRP A O 1
ATOM 784 N N . ASN A 1 100 ? 13.031 2.497 1.516 1.00 88.06 100 ASN A N 1
ATOM 785 C CA . ASN A 1 100 ? 13.430 2.161 2.887 1.00 88.06 100 ASN A CA 1
ATOM 786 C C . ASN A 1 100 ? 12.268 1.657 3.752 1.00 88.06 100 ASN A C 1
ATOM 788 O O . ASN A 1 100 ? 12.496 0.962 4.742 1.00 88.06 100 ASN A O 1
ATOM 792 N N . SER A 1 101 ? 11.040 2.030 3.396 1.00 89.88 101 SER A N 1
ATOM 793 C CA . SER A 1 101 ? 9.825 1.695 4.142 1.00 89.88 101 SER A CA 1
ATOM 794 C C . SER A 1 101 ? 9.115 0.458 3.583 1.00 89.88 101 SER A C 1
ATOM 796 O O . SER A 1 101 ? 8.253 -0.118 4.244 1.00 89.88 101 SER A O 1
ATOM 798 N N . MET A 1 102 ? 9.464 0.040 2.363 1.00 92.00 102 MET A N 1
ATOM 799 C CA . MET A 1 102 ? 8.855 -1.103 1.689 1.00 92.00 102 MET A CA 1
ATOM 800 C C . MET A 1 102 ? 9.477 -2.425 2.154 1.00 92.00 102 MET A C 1
ATOM 802 O O . MET A 1 102 ? 10.691 -2.600 2.019 1.00 92.00 102 MET A O 1
ATOM 806 N N . PRO A 1 103 ? 8.674 -3.391 2.636 1.00 93.25 103 PRO A N 1
ATOM 807 C CA . PRO A 1 103 ? 9.161 -4.727 2.954 1.00 93.25 103 PRO A CA 1
ATOM 808 C C . PRO A 1 103 ? 9.781 -5.427 1.750 1.00 93.25 103 PRO A C 1
ATOM 810 O O . PRO A 1 103 ? 9.193 -5.435 0.665 1.00 93.25 103 PRO A O 1
ATOM 813 N N . ALA A 1 104 ? 10.914 -6.093 1.967 1.00 90.38 104 ALA A N 1
ATOM 814 C CA . ALA A 1 104 ? 11.481 -7.017 0.995 1.00 90.38 104 ALA A CA 1
ATOM 815 C C . ALA A 1 104 ? 10.500 -8.151 0.628 1.00 90.38 104 ALA A C 1
ATOM 817 O O . ALA A 1 104 ? 9.660 -8.561 1.442 1.00 90.38 104 ALA A O 1
ATOM 818 N N . GLY A 1 105 ? 10.664 -8.695 -0.583 1.00 86.25 105 GLY A N 1
ATOM 819 C CA . GLY A 1 105 ? 9.873 -9.823 -1.094 1.00 86.25 105 GLY A CA 1
ATOM 820 C C . GLY A 1 105 ? 8.650 -9.421 -1.921 1.00 86.25 105 GLY A C 1
ATOM 821 O O . GLY A 1 105 ? 7.768 -10.245 -2.141 1.00 86.25 105 GLY A O 1
ATOM 822 N N . ALA A 1 106 ? 8.573 -8.168 -2.373 1.00 86.44 106 ALA A N 1
ATOM 823 C CA . ALA A 1 106 ? 7.532 -7.759 -3.304 1.00 86.44 106 ALA A CA 1
ATOM 824 C C . ALA A 1 106 ? 7.740 -8.414 -4.677 1.00 86.44 106 ALA A C 1
ATOM 826 O O . ALA A 1 106 ? 8.842 -8.392 -5.229 1.00 86.44 106 ALA A O 1
ATOM 827 N N . SER A 1 107 ? 6.666 -8.952 -5.252 1.00 80.06 107 SER A N 1
ATOM 828 C CA . SER A 1 107 ? 6.667 -9.513 -6.607 1.00 80.06 107 SER A CA 1
ATOM 829 C C . SER A 1 107 ? 6.726 -8.413 -7.668 1.00 80.06 107 SER A C 1
ATOM 831 O O . SER A 1 107 ? 7.264 -8.613 -8.755 1.00 80.06 107 SER A O 1
ATOM 833 N N . PHE A 1 108 ? 6.161 -7.244 -7.363 1.00 79.50 108 PHE A N 1
ATOM 834 C CA . PHE A 1 108 ? 6.163 -6.082 -8.242 1.00 79.50 108 PHE A CA 1
ATOM 835 C C . PHE A 1 108 ? 6.033 -4.811 -7.409 1.00 79.50 108 PHE A C 1
ATOM 837 O O . PHE A 1 108 ? 5.156 -4.730 -6.554 1.00 79.50 108 PHE A O 1
ATOM 844 N N . CYS A 1 109 ? 6.872 -3.815 -7.678 1.00 79.69 109 CYS A N 1
ATOM 845 C CA . CYS A 1 109 ? 6.758 -2.493 -7.077 1.00 79.69 109 CYS A CA 1
ATOM 846 C C . CYS A 1 109 ? 6.893 -1.413 -8.138 1.00 79.69 109 CYS A C 1
ATOM 848 O O . CYS A 1 109 ? 7.680 -1.544 -9.077 1.00 79.69 109 CYS A O 1
ATOM 850 N N . VAL A 1 110 ? 6.180 -0.312 -7.938 1.00 75.62 110 VAL A N 1
ATOM 851 C CA . VAL A 1 110 ? 6.363 0.917 -8.701 1.00 75.62 110 VAL A CA 1
ATOM 852 C C . VAL A 1 110 ? 6.468 2.065 -7.715 1.00 75.62 110 VAL A C 1
ATOM 854 O O . VAL A 1 110 ? 5.573 2.252 -6.896 1.00 75.62 110 VAL A O 1
ATOM 857 N N . ALA A 1 111 ? 7.548 2.832 -7.802 1.00 78.19 111 ALA A N 1
ATOM 858 C CA . ALA A 1 111 ? 7.619 4.144 -7.180 1.00 78.19 111 ALA A CA 1
ATOM 859 C C . ALA A 1 111 ? 7.204 5.182 -8.217 1.00 78.19 111 ALA A C 1
ATOM 861 O O . ALA A 1 111 ? 7.626 5.113 -9.375 1.00 78.19 111 ALA A O 1
ATOM 862 N N . VAL A 1 112 ? 6.340 6.103 -7.811 1.00 69.25 112 VAL A N 1
ATOM 863 C CA . VAL A 1 112 ? 5.808 7.132 -8.689 1.00 69.25 112 VAL A CA 1
ATOM 864 C C . VAL A 1 112 ? 5.941 8.508 -8.071 1.00 69.25 112 VAL A C 1
ATOM 866 O O . VAL A 1 112 ? 5.685 8.682 -6.875 1.00 69.25 112 VAL A O 1
ATOM 869 N N . PRO A 1 113 ? 6.297 9.501 -8.894 1.00 63.97 113 PRO A N 1
ATOM 870 C CA . PRO A 1 113 ? 6.076 10.875 -8.521 1.00 63.97 113 PRO A CA 1
ATOM 871 C C . PRO A 1 113 ? 4.575 11.159 -8.567 1.00 63.97 113 PRO A C 1
ATOM 873 O O . PRO A 1 113 ? 3.924 10.877 -9.578 1.00 63.97 113 PRO A O 1
ATOM 876 N N . TYR A 1 114 ? 4.024 11.743 -7.511 1.00 64.56 114 TYR A N 1
ATOM 877 C CA . TYR A 1 114 ? 2.762 12.459 -7.619 1.00 64.56 114 TYR A CA 1
ATOM 878 C C . TYR A 1 114 ? 3.066 13.951 -7.626 1.00 64.56 114 TYR A C 1
ATOM 880 O O . TYR A 1 114 ? 3.833 14.474 -6.826 1.00 64.56 114 TYR A O 1
ATOM 888 N N . SER A 1 115 ? 2.479 14.656 -8.579 1.00 53.34 115 SER A N 1
ATOM 889 C CA . SER A 1 115 ? 2.581 16.105 -8.642 1.00 53.34 115 SER A CA 1
ATOM 890 C C . SER A 1 115 ? 1.832 16.746 -7.479 1.00 53.34 115 SER A C 1
ATOM 892 O O . SER A 1 115 ? 0.650 16.433 -7.281 1.00 53.34 115 SER A O 1
ATOM 894 N N . HIS A 1 116 ? 2.472 17.698 -6.800 1.00 55.84 116 HIS A N 1
ATOM 895 C CA . HIS A 1 116 ? 1.787 18.633 -5.909 1.00 55.84 116 HIS A CA 1
ATOM 896 C C . HIS A 1 116 ? 0.570 19.239 -6.628 1.00 55.84 116 HIS A C 1
ATOM 898 O O . HIS A 1 116 ? 0.672 19.705 -7.766 1.00 55.84 116 HIS A O 1
ATOM 904 N N . GLY A 1 117 ? -0.595 19.172 -5.992 1.00 55.94 117 GLY A N 1
ATOM 905 C CA . GLY A 1 117 ? -1.873 19.670 -6.493 1.00 55.94 117 GLY A CA 1
ATOM 906 C C . GLY A 1 117 ? -2.790 18.610 -7.109 1.00 55.94 117 GLY A C 1
ATOM 907 O O . GLY A 1 117 ? -3.999 18.751 -6.986 1.00 55.94 117 GLY A O 1
ATOM 908 N N . ILE A 1 118 ? -2.287 17.532 -7.736 1.00 58.62 118 ILE A N 1
ATOM 909 C CA . ILE A 1 118 ? -3.176 16.503 -8.332 1.00 58.62 118 ILE A CA 1
ATOM 910 C C . ILE A 1 118 ? -3.703 15.548 -7.266 1.00 58.62 118 ILE A C 1
ATOM 912 O O . ILE A 1 118 ? -4.887 15.221 -7.274 1.00 58.62 118 ILE A O 1
ATOM 916 N N . ALA A 1 119 ? -2.845 15.087 -6.353 1.00 59.12 119 ALA A N 1
ATOM 917 C CA . ALA A 1 119 ? -3.292 14.237 -5.254 1.00 59.12 119 ALA A CA 1
ATOM 918 C C . ALA A 1 119 ? -4.267 15.007 -4.358 1.00 59.12 119 ALA A C 1
ATOM 920 O O . ALA A 1 119 ? -5.313 14.480 -3.994 1.00 59.12 119 ALA A O 1
ATOM 921 N N . GLU A 1 120 ? -3.969 16.273 -4.080 1.00 62.28 120 GLU A N 1
ATOM 922 C CA . GLU A 1 120 ? -4.820 17.163 -3.301 1.00 62.28 120 GLU A CA 1
ATOM 923 C C . GLU A 1 120 ? -6.134 17.485 -4.016 1.00 62.28 120 GLU A C 1
ATOM 925 O O . GLU A 1 120 ? -7.177 17.444 -3.372 1.00 62.28 120 GLU A O 1
ATOM 930 N N . GLU A 1 121 ? -6.130 17.679 -5.339 1.00 64.44 121 GLU A N 1
ATOM 931 C CA . GLU A 1 121 ? -7.360 17.834 -6.129 1.00 64.44 121 GLU A CA 1
ATOM 932 C C . GLU A 1 121 ? -8.188 16.543 -6.175 1.00 64.44 121 GLU A C 1
ATOM 934 O O . GLU A 1 121 ? -9.409 16.556 -6.080 1.00 64.44 121 GLU A O 1
ATOM 939 N N . MET A 1 122 ? -7.554 15.377 -6.260 1.00 64.62 122 MET A N 1
ATOM 940 C CA . MET A 1 122 ? -8.288 14.114 -6.175 1.00 64.62 122 MET A CA 1
ATOM 941 C C . MET A 1 122 ? -8.887 13.894 -4.785 1.00 64.62 122 MET A C 1
ATOM 943 O O . MET A 1 122 ? -10.032 13.450 -4.672 1.00 64.62 122 MET A O 1
ATOM 947 N N . LEU A 1 123 ? -8.128 14.221 -3.737 1.00 65.50 123 LEU A N 1
ATOM 948 C CA . LEU A 1 123 ? -8.608 14.248 -2.359 1.00 65.50 123 LEU A CA 1
ATOM 949 C C . LEU A 1 123 ? -9.719 15.301 -2.189 1.00 65.50 123 LEU A C 1
ATOM 951 O O . LEU A 1 123 ? -10.608 15.106 -1.359 1.00 65.50 123 LEU A O 1
ATOM 955 N N . SER A 1 124 ? -9.729 16.350 -3.023 1.00 64.12 124 SER A N 1
ATOM 956 C CA . SER A 1 124 ? -10.719 17.424 -2.975 1.00 64.12 124 SER A CA 1
ATOM 957 C C . SER A 1 124 ? -12.139 16.974 -3.301 1.00 64.12 124 SER A C 1
ATOM 959 O O . SER A 1 124 ? -13.116 17.492 -2.758 1.00 64.12 124 SER A O 1
ATOM 961 N N . HIS A 1 125 ? -12.258 15.926 -4.111 1.00 67.19 125 HIS A N 1
ATOM 962 C CA . HIS A 1 125 ? -13.536 15.312 -4.446 1.00 67.19 125 HIS A CA 1
ATOM 963 C C . HIS A 1 125 ? -14.091 14.377 -3.361 1.00 67.19 125 HIS A C 1
ATOM 965 O O . HIS A 1 125 ? -15.246 13.964 -3.464 1.00 67.19 125 HIS A O 1
ATOM 971 N N . ILE A 1 126 ? -13.296 14.020 -2.347 1.00 68.44 126 ILE A N 1
ATOM 972 C CA . ILE A 1 126 ? -13.676 13.062 -1.291 1.00 68.44 126 ILE A CA 1
ATOM 973 C C . ILE A 1 126 ? -13.604 13.650 0.125 1.00 68.44 126 ILE A C 1
ATOM 975 O O . ILE A 1 126 ? -13.976 12.993 1.097 1.00 68.44 126 ILE A O 1
ATOM 979 N N . SER A 1 127 ? -13.141 14.889 0.263 1.00 65.00 127 SER A N 1
ATOM 980 C CA . SER A 1 127 ? -13.078 15.609 1.529 1.00 65.00 127 SER A CA 1
ATOM 981 C C . SER A 1 127 ? -13.628 17.021 1.362 1.00 65.00 127 SER A C 1
ATOM 983 O O . SER A 1 127 ? -13.619 17.590 0.276 1.00 65.00 127 SER A O 1
ATOM 985 N N . GLN A 1 128 ? -14.139 17.592 2.451 1.00 65.81 128 GLN A N 1
ATOM 986 C CA . GLN A 1 128 ? -14.475 19.019 2.516 1.00 65.81 128 GLN A CA 1
ATOM 987 C C . GLN A 1 128 ? -13.317 19.850 3.102 1.00 65.81 128 GLN A C 1
ATOM 989 O O . GLN A 1 128 ? -13.423 21.067 3.198 1.00 65.81 128 GLN A O 1
ATOM 994 N N . GLU A 1 129 ? -12.208 19.215 3.502 1.00 64.94 129 GLU A N 1
ATOM 995 C CA . GLU A 1 129 ? -11.086 19.842 4.230 1.00 64.94 129 GLU A CA 1
ATOM 996 C C . GLU A 1 129 ? -9.843 20.059 3.354 1.00 64.94 129 GLU A C 1
ATOM 998 O O . GLU A 1 129 ? -8.705 19.947 3.806 1.00 64.94 129 GLU A O 1
ATOM 1003 N N . ASN A 1 130 ? -10.077 20.357 2.081 1.00 58.28 130 ASN A N 1
ATOM 1004 C CA . ASN A 1 130 ? -9.107 20.266 0.984 1.00 58.28 130 ASN A CA 1
ATOM 1005 C C . ASN A 1 130 ? -7.928 21.224 1.133 1.00 58.28 130 ASN A C 1
ATOM 1007 O O . ASN A 1 130 ? -6.782 20.837 0.908 1.00 58.28 130 ASN A O 1
ATOM 1011 N N . ASP A 1 131 ? -8.194 22.431 1.630 1.00 63.38 131 ASP A N 1
ATOM 1012 C CA . ASP A 1 131 ? -7.167 23.444 1.886 1.00 63.38 131 ASP A CA 1
ATOM 1013 C C . ASP A 1 131 ? -6.110 22.959 2.886 1.00 63.38 131 ASP A C 1
ATOM 1015 O O . ASP A 1 131 ? -4.974 23.429 2.868 1.00 63.38 131 ASP A O 1
ATOM 1019 N N . LYS A 1 132 ? -6.464 21.988 3.741 1.00 68.12 132 LYS A N 1
ATOM 1020 C CA . LYS A 1 132 ? -5.576 21.453 4.772 1.00 68.12 132 LYS A CA 1
ATOM 1021 C C . LYS A 1 132 ? -4.680 20.318 4.276 1.00 68.12 132 LYS A C 1
ATOM 1023 O O . LYS A 1 132 ? -3.760 19.960 4.996 1.00 68.12 132 LYS A O 1
ATOM 1028 N N . LEU A 1 133 ? -4.892 19.749 3.089 1.00 68.69 133 LEU A N 1
ATOM 1029 C CA . LEU A 1 133 ? -4.018 18.694 2.539 1.00 68.69 133 LEU A CA 1
ATOM 1030 C C . LEU A 1 133 ? -2.912 19.245 1.633 1.00 68.69 133 LEU A C 1
ATOM 1032 O O . LEU A 1 133 ? -1.921 18.554 1.402 1.00 68.69 133 LEU A O 1
ATOM 1036 N N . ASN A 1 134 ? -3.058 20.490 1.171 1.00 69.31 134 ASN A N 1
ATOM 1037 C CA . ASN A 1 134 ? -2.097 21.161 0.301 1.00 69.31 134 ASN A CA 1
ATOM 1038 C C . ASN A 1 134 ? -0.691 21.167 0.904 1.00 69.31 134 ASN A C 1
ATOM 1040 O O . ASN A 1 134 ? -0.472 21.690 1.998 1.00 69.31 134 ASN A O 1
ATOM 1044 N N . GLY A 1 135 ? 0.255 20.572 0.172 1.00 70.19 135 GLY A N 1
ATOM 1045 C CA . GLY A 1 135 ? 1.663 20.524 0.564 1.00 70.19 135 GLY A CA 1
ATOM 1046 C C . GLY A 1 135 ? 1.972 19.590 1.737 1.00 70.19 135 GLY A C 1
ATOM 1047 O O . GLY A 1 135 ? 3.124 19.510 2.140 1.00 70.19 135 GLY A O 1
ATOM 1048 N N . ALA A 1 136 ? 0.987 18.856 2.270 1.00 76.25 136 ALA A N 1
ATOM 1049 C CA . ALA A 1 136 ? 1.215 17.882 3.342 1.00 76.25 136 ALA A CA 1
ATOM 1050 C C . ALA A 1 136 ? 1.839 16.574 2.832 1.00 76.25 136 ALA A C 1
ATOM 1052 O O . ALA A 1 136 ? 2.168 15.690 3.613 1.00 76.25 136 ALA A O 1
ATOM 1053 N N . LEU A 1 137 ? 1.967 16.430 1.518 1.00 76.31 137 LEU A N 1
ATOM 1054 C CA . LEU A 1 137 ? 2.435 15.250 0.822 1.00 76.31 137 LEU A CA 1
ATOM 1055 C C . LEU A 1 137 ? 3.743 15.608 0.077 1.00 76.31 137 LEU A C 1
ATOM 1057 O O . LEU A 1 137 ? 3.739 16.483 -0.782 1.00 76.31 137 LEU A O 1
ATOM 1061 N N . ASP A 1 138 ? 4.830 14.875 0.340 1.00 72.31 138 ASP A N 1
ATOM 1062 C CA . ASP A 1 138 ? 6.216 15.132 -0.134 1.00 72.31 138 ASP A CA 1
ATOM 1063 C C . ASP A 1 138 ? 6.518 14.736 -1.609 1.00 72.31 138 ASP A C 1
ATOM 1065 O O . ASP A 1 138 ? 7.652 14.502 -2.009 1.00 72.31 138 ASP A O 1
ATOM 1069 N N . GLY A 1 139 ? 5.499 14.568 -2.450 1.00 70.69 139 GLY A N 1
ATOM 1070 C CA . GLY A 1 139 ? 5.632 14.232 -3.877 1.00 70.69 139 GLY A CA 1
ATOM 1071 C C . GLY A 1 139 ? 6.038 12.792 -4.253 1.00 70.69 139 GLY A C 1
ATOM 1072 O O . GLY A 1 139 ? 5.842 12.394 -5.403 1.00 70.69 139 GLY A O 1
ATOM 1073 N N . ALA A 1 140 ? 6.554 11.972 -3.328 1.00 77.19 140 ALA A N 1
ATOM 1074 C CA . ALA A 1 140 ? 6.981 10.594 -3.607 1.00 77.19 140 ALA A CA 1
ATOM 1075 C C . ALA A 1 140 ? 6.069 9.535 -2.963 1.00 77.19 140 ALA A C 1
ATOM 1077 O O . ALA A 1 140 ? 5.841 9.524 -1.750 1.00 77.19 140 ALA A O 1
ATOM 1078 N N . ALA A 1 141 ? 5.583 8.593 -3.774 1.00 81.50 141 ALA A N 1
ATOM 1079 C CA . ALA A 1 141 ? 4.832 7.436 -3.299 1.00 81.50 141 ALA A CA 1
ATOM 1080 C C . ALA A 1 141 ? 5.287 6.151 -3.990 1.00 81.50 141 ALA A C 1
ATOM 1082 O O . ALA A 1 141 ? 5.937 6.169 -5.035 1.00 81.50 141 ALA A O 1
ATOM 1083 N N . GLY A 1 142 ? 4.912 5.011 -3.429 1.00 83.38 142 GLY A N 1
ATOM 1084 C CA . GLY A 1 142 ? 5.115 3.731 -4.071 1.00 83.38 142 GLY A CA 1
ATOM 1085 C C . GLY A 1 142 ? 4.025 2.724 -3.753 1.00 83.38 142 GLY A C 1
ATOM 1086 O O . GLY A 1 142 ? 3.357 2.788 -2.724 1.00 83.38 142 GLY A O 1
ATOM 1087 N N . LEU A 1 143 ? 3.853 1.795 -4.685 1.00 86.00 143 LEU A N 1
ATOM 1088 C CA . LEU A 1 143 ? 2.876 0.718 -4.662 1.00 86.00 143 LEU A CA 1
ATOM 1089 C C . LEU A 1 143 ? 3.611 -0.605 -4.838 1.00 86.00 143 LEU A C 1
ATOM 1091 O O . LEU A 1 143 ? 4.346 -0.760 -5.813 1.00 86.00 143 LEU A O 1
ATOM 1095 N N . CYS A 1 144 ? 3.400 -1.554 -3.930 1.00 87.56 144 CYS A N 1
ATOM 1096 C CA . CYS A 1 144 ? 3.983 -2.891 -4.010 1.00 87.56 144 CYS A CA 1
ATOM 1097 C C . CYS A 1 144 ? 2.927 -3.987 -3.886 1.00 87.56 144 CYS A C 1
ATOM 1099 O O . CYS A 1 144 ? 2.046 -3.933 -3.030 1.00 87.56 144 CYS A O 1
ATOM 1101 N N . TRP A 1 145 ? 3.072 -5.016 -4.712 1.00 86.00 145 TRP A N 1
ATOM 1102 C CA . TRP A 1 145 ? 2.288 -6.241 -4.694 1.00 86.00 145 TRP A CA 1
ATOM 1103 C C . TRP A 1 145 ? 3.152 -7.390 -4.190 1.00 86.00 145 TRP A C 1
ATOM 1105 O O . TRP A 1 145 ? 4.308 -7.535 -4.593 1.00 86.00 145 TRP A O 1
ATOM 1115 N N . TYR A 1 146 ? 2.566 -8.216 -3.332 1.00 88.75 146 TYR A N 1
ATOM 1116 C CA . TYR A 1 146 ? 3.228 -9.333 -2.670 1.00 88.75 146 TYR A CA 1
ATOM 1117 C C . TYR A 1 146 ? 2.492 -10.630 -2.996 1.00 88.75 146 TYR A C 1
ATOM 1119 O O . TYR A 1 146 ? 1.264 -10.636 -3.071 1.00 88.75 146 TYR A O 1
ATOM 1127 N N . GLU A 1 147 ? 3.246 -11.713 -3.172 1.00 86.81 147 GLU A N 1
ATOM 1128 C CA . GLU A 1 147 ? 2.717 -13.045 -3.496 1.00 86.81 147 GLU A CA 1
ATOM 1129 C C . GLU A 1 147 ? 1.706 -13.545 -2.456 1.00 86.81 147 GLU A C 1
ATOM 1131 O O . GLU A 1 147 ? 0.667 -14.096 -2.814 1.00 86.81 147 GLU A O 1
ATOM 1136 N N . ASP A 1 148 ? 1.973 -13.273 -1.178 1.00 87.00 148 ASP A N 1
ATOM 1137 C CA . ASP A 1 148 ? 1.141 -13.718 -0.057 1.00 87.00 148 ASP A CA 1
ATOM 1138 C C . ASP A 1 148 ? -0.120 -12.855 0.160 1.00 87.00 148 ASP A C 1
ATOM 1140 O O . ASP A 1 148 ? -0.868 -13.074 1.113 1.00 87.00 148 ASP A O 1
ATOM 1144 N N . SER A 1 149 ? -0.376 -11.874 -0.712 1.00 89.25 149 SER A N 1
ATOM 1145 C CA . SER A 1 149 ? -1.532 -10.974 -0.641 1.00 89.25 149 SER A CA 1
ATOM 1146 C C . SER A 1 149 ? -2.436 -11.113 -1.870 1.00 89.25 149 SER A C 1
ATOM 1148 O O . SER A 1 149 ? -2.127 -11.802 -2.845 1.00 89.25 149 SER A O 1
ATOM 1150 N N . LYS A 1 150 ? -3.613 -10.479 -1.844 1.00 86.62 150 LYS A N 1
ATOM 1151 C CA . LYS A 1 150 ? -4.502 -10.457 -3.010 1.00 86.62 150 LYS A CA 1
ATOM 1152 C C . LYS A 1 150 ? -4.017 -9.413 -4.021 1.00 86.62 150 LYS A C 1
ATOM 1154 O O . LYS A 1 150 ? -3.482 -8.364 -3.680 1.00 86.62 150 LYS A O 1
ATOM 1159 N N . LEU A 1 151 ? -4.271 -9.667 -5.302 1.00 81.81 151 LEU A N 1
ATOM 1160 C CA . LEU A 1 151 ? -3.833 -8.787 -6.392 1.00 81.81 151 LEU A CA 1
ATOM 1161 C C . LEU A 1 151 ? -4.383 -7.351 -6.269 1.00 81.81 151 LEU A C 1
ATOM 1163 O O . LEU A 1 151 ? -3.719 -6.389 -6.639 1.00 81.81 151 LEU A O 1
ATOM 1167 N N . GLN A 1 152 ? -5.595 -7.202 -5.736 1.00 82.06 152 GLN A N 1
ATOM 1168 C CA . GLN A 1 152 ? -6.268 -5.917 -5.539 1.00 82.06 152 GLN A CA 1
ATOM 1169 C C . GLN A 1 152 ? -5.884 -5.192 -4.240 1.00 82.06 152 GLN A C 1
ATOM 1171 O O . GLN A 1 152 ? -6.467 -4.152 -3.942 1.00 82.06 152 GLN A O 1
ATOM 1176 N N . THR A 1 153 ? -4.956 -5.730 -3.446 1.00 90.06 153 THR A N 1
ATOM 1177 C CA . THR A 1 153 ? -4.597 -5.189 -2.128 1.00 90.06 153 THR A CA 1
ATOM 1178 C C . THR A 1 153 ? -3.119 -4.793 -2.063 1.00 90.06 153 THR A C 1
ATOM 1180 O O . THR A 1 153 ? -2.407 -5.290 -1.196 1.00 90.06 153 THR A O 1
ATOM 1183 N N . PRO A 1 154 ? -2.612 -3.918 -2.960 1.00 90.50 154 PRO A N 1
ATOM 1184 C CA . PRO A 1 154 ? -1.226 -3.475 -2.871 1.00 90.50 154 PRO A CA 1
ATOM 1185 C C . PRO A 1 154 ? -0.955 -2.741 -1.553 1.00 90.50 154 PRO A C 1
ATOM 1187 O O . PRO A 1 154 ? -1.863 -2.192 -0.920 1.00 90.50 154 PRO A O 1
ATOM 1190 N N . LEU A 1 155 ? 0.314 -2.699 -1.162 1.00 93.88 155 LEU A N 1
ATOM 1191 C CA . LEU A 1 155 ? 0.810 -1.777 -0.151 1.00 93.88 155 LEU A CA 1
ATOM 1192 C C . LEU A 1 155 ? 1.098 -0.432 -0.812 1.00 93.88 155 LEU A C 1
ATOM 1194 O O . LEU A 1 155 ? 1.939 -0.360 -1.706 1.00 93.88 155 LEU A O 1
ATOM 1198 N N . PHE A 1 156 ? 0.440 0.618 -0.340 1.00 91.06 156 PHE A N 1
ATOM 1199 C CA . PHE A 1 156 ? 0.787 1.999 -0.634 1.00 91.06 156 PHE A CA 1
ATOM 1200 C C . PHE A 1 156 ? 1.701 2.549 0.463 1.00 91.06 156 PHE A C 1
ATOM 1202 O O . PHE A 1 156 ? 1.400 2.419 1.651 1.00 91.06 156 PHE A O 1
ATOM 1209 N N . VAL A 1 157 ? 2.791 3.190 0.052 1.00 92.00 157 VAL A N 1
ATOM 1210 C CA . VAL A 1 157 ? 3.731 3.905 0.916 1.00 92.00 157 VAL A CA 1
ATOM 1211 C C . VAL A 1 157 ? 3.880 5.322 0.383 1.00 92.00 157 VAL A C 1
ATOM 1213 O O . VAL A 1 157 ? 4.175 5.503 -0.794 1.00 92.00 157 VAL A O 1
ATOM 1216 N N . GLY A 1 158 ? 3.724 6.321 1.240 1.00 88.81 158 GLY A N 1
ATOM 1217 C CA . GLY A 1 158 ? 3.990 7.718 0.910 1.00 88.81 158 GLY A CA 1
ATOM 1218 C C . GLY A 1 158 ? 4.660 8.445 2.066 1.00 88.81 158 GLY A C 1
ATOM 1219 O O . GLY A 1 158 ? 4.767 7.907 3.171 1.00 88.81 158 GLY A O 1
ATOM 1220 N N . GLN A 1 159 ? 5.100 9.672 1.811 1.00 86.75 159 GLN A N 1
ATOM 1221 C CA . GLN A 1 159 ? 5.579 10.577 2.851 1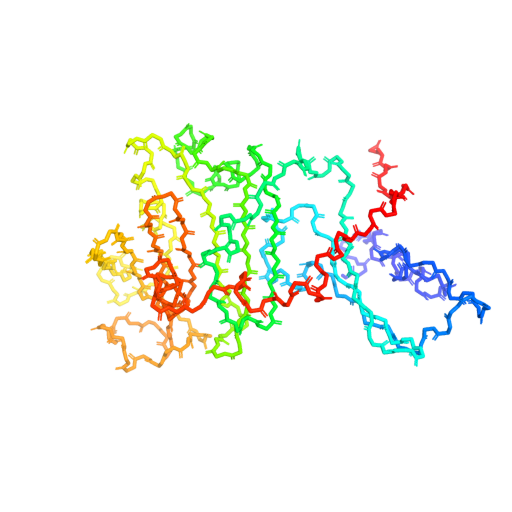.00 86.75 159 GLN A CA 1
ATOM 1222 C C . GLN A 1 159 ? 4.580 11.721 3.047 1.00 86.75 159 GLN A C 1
ATOM 1224 O O . GLN A 1 159 ? 4.107 12.343 2.094 1.00 86.75 159 GLN A O 1
ATOM 1229 N N . PHE A 1 160 ? 4.247 11.962 4.306 1.00 86.50 160 PHE A N 1
ATOM 1230 C CA . PHE A 1 160 ? 3.333 12.981 4.777 1.00 86.50 160 PHE A CA 1
ATOM 1231 C C . PHE A 1 160 ? 4.119 13.955 5.663 1.00 86.50 160 PHE A C 1
ATOM 1233 O O . PHE A 1 160 ? 4.425 13.654 6.818 1.00 86.50 160 PHE A O 1
ATOM 1240 N N . ASP A 1 161 ? 4.463 15.112 5.104 1.00 80.62 161 ASP A N 1
ATOM 1241 C CA . ASP A 1 161 ? 5.208 16.186 5.767 1.00 80.62 161 ASP A CA 1
ATOM 1242 C C . ASP A 1 161 ? 4.295 17.374 6.104 1.00 80.62 161 ASP A C 1
ATOM 1244 O O . ASP A 1 161 ? 4.549 18.526 5.760 1.00 80.62 161 ASP A O 1
ATOM 1248 N N . GLY A 1 162 ? 3.163 17.071 6.737 1.00 78.56 162 GLY A N 1
ATOM 1249 C CA . GLY A 1 162 ? 2.222 18.079 7.207 1.00 78.56 162 GLY A CA 1
ATOM 1250 C C . GLY A 1 162 ? 2.629 18.701 8.546 1.00 78.56 162 GLY A C 1
ATOM 1251 O O . GLY A 1 162 ? 3.343 18.114 9.359 1.00 78.56 162 GLY A O 1
ATOM 1252 N N . THR A 1 163 ? 2.092 19.887 8.823 1.00 83.25 163 THR A N 1
ATOM 1253 C CA . THR A 1 163 ? 2.105 20.508 10.156 1.00 83.25 163 THR A CA 1
ATOM 1254 C C . THR A 1 163 ? 1.442 19.610 11.214 1.00 83.25 163 THR A C 1
ATOM 1256 O O . THR A 1 163 ? 0.705 18.674 10.898 1.00 83.25 163 THR A O 1
ATOM 1259 N N . ALA A 1 164 ? 1.631 19.929 12.499 1.00 79.69 164 ALA A N 1
ATOM 1260 C CA . ALA A 1 164 ? 1.019 19.179 13.602 1.00 79.69 164 ALA A CA 1
ATOM 1261 C C . ALA A 1 164 ? -0.520 19.082 13.509 1.00 79.69 164 ALA A C 1
ATOM 1263 O O . ALA A 1 164 ? -1.092 18.070 13.908 1.00 79.69 164 ALA A O 1
ATOM 1264 N N . GLU A 1 165 ? -1.192 20.099 12.956 1.00 78.56 165 GLU A N 1
ATOM 1265 C CA . GLU A 1 165 ? -2.636 20.046 12.690 1.00 78.56 165 GLU A CA 1
ATOM 1266 C C . GLU A 1 165 ? -2.962 19.068 11.549 1.00 78.56 165 GLU A C 1
ATOM 1268 O O . GLU A 1 165 ? -3.903 18.278 11.640 1.00 78.56 165 GLU A O 1
ATOM 1273 N N . GLN A 1 166 ? -2.150 19.074 10.490 1.00 80.94 166 GLN A N 1
ATOM 1274 C CA . GLN A 1 166 ? -2.339 18.221 9.317 1.00 80.94 166 GLN A CA 1
ATOM 1275 C C . GLN A 1 166 ? -2.045 16.744 9.606 1.00 80.94 166 GLN A C 1
ATOM 1277 O O . GLN A 1 166 ? -2.625 15.875 8.961 1.00 80.94 166 GLN A O 1
ATOM 1282 N N . ALA A 1 167 ? -1.214 16.437 10.606 1.00 80.62 167 ALA A N 1
ATOM 1283 C CA . ALA A 1 167 ? -0.857 15.067 10.986 1.00 80.62 167 ALA A CA 1
ATOM 1284 C C . ALA A 1 167 ? -2.067 14.177 11.350 1.00 80.62 167 ALA A C 1
ATOM 1286 O O . ALA A 1 167 ? -1.987 12.954 11.253 1.00 80.62 167 ALA A O 1
ATOM 1287 N N . GLN A 1 168 ? -3.203 14.770 11.736 1.00 82.56 168 GLN A N 1
ATOM 1288 C CA . GLN A 1 168 ? -4.440 14.039 12.047 1.00 82.56 168 GLN A CA 1
ATOM 1289 C C . GLN A 1 168 ? -5.322 13.768 10.813 1.00 82.56 168 GLN A C 1
ATOM 1291 O O . GLN A 1 168 ? -6.241 12.943 10.872 1.00 82.56 168 GLN A O 1
ATOM 1296 N N . LEU A 1 169 ? -5.066 14.444 9.688 1.00 85.88 169 LEU A N 1
ATOM 1297 C CA . LEU A 1 169 ? -5.902 14.361 8.488 1.00 85.88 169 LEU A CA 1
ATOM 1298 C C . LEU A 1 169 ? -5.973 12.953 7.888 1.00 85.88 169 LEU A C 1
ATOM 1300 O O . LEU A 1 169 ? -7.089 12.541 7.568 1.00 85.88 169 LEU A O 1
ATOM 1304 N N . PRO A 1 170 ? -4.878 12.172 7.774 1.00 88.25 170 PRO A N 1
ATOM 1305 C CA . PRO A 1 170 ? -4.960 10.823 7.216 1.00 88.25 170 PRO A CA 1
ATOM 1306 C C . PRO A 1 170 ? -5.977 9.937 7.947 1.00 88.25 170 PRO A C 1
ATOM 1308 O O . PRO A 1 170 ? -6.842 9.327 7.316 1.00 88.25 170 PRO A O 1
ATOM 1311 N N . GLY A 1 171 ? -5.944 9.925 9.284 1.00 90.69 171 GLY A N 1
ATOM 1312 C CA . GLY A 1 171 ? -6.882 9.152 10.103 1.00 90.69 171 GLY A CA 1
ATOM 1313 C C . GLY A 1 171 ? -8.333 9.611 9.963 1.00 90.69 171 GLY A C 1
ATOM 1314 O O . GLY A 1 171 ? -9.264 8.797 9.944 1.00 90.69 171 GLY A O 1
ATOM 1315 N N . LYS A 1 172 ? -8.540 10.921 9.813 1.00 89.50 172 LYS A N 1
ATOM 1316 C CA . LYS A 1 172 ? -9.863 11.503 9.586 1.00 89.50 172 LYS A CA 1
ATOM 1317 C C . LYS A 1 172 ? -10.423 11.141 8.210 1.00 89.50 172 LYS A C 1
ATOM 1319 O O . LYS A 1 172 ? -11.555 10.668 8.131 1.00 89.50 172 LYS A O 1
ATOM 1324 N N . LEU A 1 173 ? -9.620 11.285 7.154 1.00 87.50 173 LEU A N 1
ATOM 1325 C CA . LEU A 1 173 ? -9.986 10.891 5.791 1.00 87.50 173 LEU A CA 1
ATOM 1326 C C . LEU A 1 173 ? -10.316 9.404 5.714 1.00 87.50 173 LEU A C 1
ATOM 1328 O O . LEU A 1 173 ? -11.324 9.031 5.116 1.00 87.50 173 LEU A O 1
ATOM 1332 N N . PHE A 1 174 ? -9.507 8.565 6.363 1.00 92.00 174 PHE A N 1
ATOM 1333 C CA . PHE A 1 174 ? -9.768 7.136 6.481 1.00 92.00 174 PHE A CA 1
ATOM 1334 C C . PHE A 1 174 ? -11.125 6.871 7.138 1.00 92.00 174 PHE A C 1
ATOM 1336 O O . PHE A 1 174 ? -11.922 6.080 6.637 1.00 92.00 174 PHE A O 1
ATOM 1343 N N . THR A 1 175 ? -11.421 7.590 8.224 1.00 91.62 175 THR A N 1
ATOM 1344 C CA . THR A 1 175 ? -12.682 7.455 8.960 1.00 91.62 175 THR A CA 1
ATOM 1345 C C . THR A 1 175 ? -13.907 7.809 8.133 1.00 91.62 175 THR A C 1
ATOM 1347 O O . THR A 1 175 ? -14.929 7.128 8.241 1.00 91.62 175 THR A O 1
ATOM 1350 N N . GLN A 1 176 ? -13.787 8.826 7.287 1.00 88.44 176 GLN A N 1
ATOM 1351 C CA . GLN A 1 176 ? -14.874 9.317 6.447 1.00 88.44 176 GLN A CA 1
ATOM 1352 C C . GLN A 1 176 ? -15.084 8.471 5.185 1.00 88.44 176 GLN A C 1
ATOM 1354 O O . GLN A 1 176 ? -16.226 8.259 4.791 1.00 88.44 176 GLN A O 1
ATOM 1359 N N . ASN A 1 177 ? -14.007 7.981 4.562 1.00 87.06 177 ASN A N 1
ATOM 1360 C CA . ASN A 1 177 ? -14.067 7.459 3.191 1.00 87.06 177 ASN A CA 1
ATOM 1361 C C . ASN A 1 177 ? -13.938 5.940 3.065 1.00 87.06 177 ASN A C 1
ATOM 1363 O O . ASN A 1 177 ? -14.359 5.371 2.060 1.00 87.06 177 ASN A O 1
ATOM 1367 N N . ILE A 1 178 ? -13.347 5.257 4.045 1.00 91.62 178 ILE A N 1
ATOM 1368 C CA . ILE A 1 178 ? -13.145 3.808 3.955 1.00 91.62 178 ILE A CA 1
ATOM 1369 C C . ILE A 1 178 ? -14.344 3.093 4.555 1.00 91.62 178 ILE A C 1
ATOM 1371 O O . ILE A 1 178 ? -14.563 3.181 5.751 1.00 91.62 178 ILE A O 1
ATOM 1375 N N . GLY A 1 179 ? -15.104 2.332 3.778 1.00 91.75 179 GLY A N 1
ATOM 1376 C CA . GLY A 1 179 ? -16.215 1.551 4.312 1.00 91.75 179 GLY A CA 1
ATOM 1377 C C . GLY A 1 179 ? -17.010 0.844 3.227 1.00 91.75 179 GLY A C 1
ATOM 1378 O O . GLY A 1 179 ? -16.829 1.095 2.038 1.00 91.75 179 GLY A O 1
ATOM 1379 N N . ALA A 1 180 ? -17.900 -0.040 3.657 1.00 91.50 180 ALA A N 1
ATOM 1380 C CA . ALA A 1 180 ? -18.960 -0.599 2.833 1.00 91.50 180 ALA A CA 1
ATOM 1381 C C . ALA A 1 180 ? -20.298 -0.296 3.503 1.00 91.50 180 ALA A C 1
ATOM 1383 O O . ALA A 1 180 ? -20.350 -0.002 4.695 1.00 91.50 180 ALA A O 1
ATOM 1384 N N . HIS A 1 181 ? -21.378 -0.372 2.732 1.00 92.50 181 HIS A N 1
ATOM 1385 C CA . HIS A 1 181 ? -22.713 -0.339 3.305 1.00 92.50 181 HIS A CA 1
ATOM 1386 C C . HIS A 1 181 ? -22.978 -1.639 4.081 1.00 92.50 181 HIS A C 1
ATOM 1388 O O . HIS A 1 181 ? -23.018 -2.720 3.493 1.00 92.50 181 HIS A O 1
ATOM 1394 N N . GLU A 1 182 ? -23.187 -1.518 5.389 1.00 94.50 182 GLU A N 1
ATOM 1395 C CA . GLU A 1 182 ? -23.371 -2.619 6.333 1.00 94.50 182 GLU A CA 1
ATOM 1396 C C . GLU A 1 182 ? -24.736 -2.478 7.017 1.00 94.50 182 GLU A C 1
ATOM 1398 O O . GLU A 1 182 ? -24.842 -1.946 8.118 1.00 94.50 182 GLU A O 1
ATOM 1403 N N . SER A 1 183 ? -25.812 -2.949 6.376 1.00 93.94 183 SER A N 1
ATOM 1404 C CA . SER A 1 183 ? -27.190 -2.758 6.885 1.00 93.94 183 SER A CA 1
ATOM 1405 C C . SER A 1 183 ? -27.468 -3.364 8.272 1.00 93.94 183 SER A C 1
ATOM 1407 O O . SER A 1 183 ? -28.478 -3.044 8.893 1.00 93.94 183 SER A O 1
ATOM 1409 N N . LYS A 1 184 ? -26.584 -4.245 8.754 1.00 92.88 184 LYS A N 1
ATOM 1410 C CA . LYS A 1 184 ? -26.663 -4.890 10.073 1.00 92.88 184 LYS A CA 1
ATOM 1411 C C . LYS A 1 184 ? -25.808 -4.194 11.135 1.00 92.88 184 LYS A C 1
ATOM 1413 O O . LYS A 1 184 ? -25.899 -4.554 12.307 1.00 92.88 184 LYS A O 1
ATOM 1418 N N . ALA A 1 185 ? -24.970 -3.237 10.741 1.00 94.38 185 ALA A N 1
ATOM 1419 C CA . ALA A 1 185 ? -24.214 -2.409 11.667 1.00 94.38 185 ALA A CA 1
ATOM 1420 C C . ALA A 1 185 ? -25.086 -1.224 12.133 1.00 94.38 185 ALA A C 1
ATOM 1422 O O . ALA A 1 185 ? -25.806 -0.656 11.308 1.00 94.38 185 ALA A O 1
ATOM 1423 N N . PRO A 1 186 ? -25.018 -0.805 13.412 1.00 90.94 186 PRO A N 1
ATOM 1424 C CA . PRO A 1 186 ? -25.853 0.280 13.943 1.00 90.94 186 PRO A CA 1
ATOM 1425 C C . PRO A 1 186 ? -25.748 1.595 13.159 1.00 90.94 186 PRO A C 1
ATOM 1427 O O . PRO A 1 186 ? -26.756 2.242 12.899 1.00 90.94 186 PRO A O 1
ATOM 1430 N N . GLU A 1 187 ? -24.535 1.947 12.728 1.00 91.75 187 GLU A N 1
ATOM 1431 C CA . GLU A 1 187 ? -24.240 3.177 11.979 1.00 91.75 187 GLU A CA 1
ATOM 1432 C C . GLU A 1 187 ? -24.239 2.956 10.453 1.00 91.75 187 GLU A C 1
ATOM 1434 O O . GLU A 1 187 ? -23.743 3.785 9.692 1.00 91.75 187 GLU A O 1
ATOM 1439 N N . GLY A 1 188 ? -24.717 1.799 9.977 1.00 93.88 188 GLY A N 1
ATOM 1440 C CA . GLY A 1 188 ? -24.680 1.426 8.557 1.00 93.88 188 GLY A CA 1
ATOM 1441 C C . GLY A 1 188 ? -23.274 1.166 7.994 1.00 93.88 188 GLY A C 1
ATOM 1442 O O . GLY A 1 188 ? -23.138 0.913 6.797 1.00 93.88 188 GLY A O 1
ATOM 1443 N N . VAL A 1 189 ? -22.243 1.228 8.842 1.00 94.75 189 VAL A N 1
ATOM 1444 C CA . VAL A 1 189 ? -20.828 0.935 8.574 1.00 94.75 189 VAL A CA 1
ATOM 1445 C C . VAL A 1 189 ? -20.203 0.312 9.827 1.00 94.75 189 VAL A C 1
ATOM 1447 O O . VAL A 1 189 ? -20.621 0.615 10.946 1.00 94.75 189 VAL A O 1
ATOM 1450 N N . LEU A 1 190 ? -19.181 -0.532 9.669 1.00 95.44 190 LEU A N 1
ATOM 1451 C CA . LEU A 1 190 ? -18.450 -1.083 10.815 1.00 95.44 190 LEU A CA 1
ATOM 1452 C C . LEU A 1 190 ? -17.547 -0.028 11.489 1.00 95.44 190 LEU A C 1
ATOM 1454 O O . LEU A 1 190 ? -17.026 0.878 10.820 1.00 95.44 190 LEU A O 1
ATOM 1458 N N . PRO A 1 191 ? -17.339 -0.122 12.816 1.00 95.25 191 PRO A N 1
ATOM 1459 C CA . PRO A 1 191 ? -16.533 0.843 13.555 1.00 95.25 191 PRO A CA 1
ATOM 1460 C C . PRO A 1 191 ? -15.053 0.776 13.159 1.00 95.25 191 PRO A C 1
ATOM 1462 O O . PRO A 1 191 ? -14.564 -0.224 12.633 1.00 95.25 191 PRO A O 1
ATOM 1465 N N . ILE A 1 192 ? -14.325 1.859 13.440 1.00 95.88 192 ILE A N 1
ATOM 1466 C CA . ILE A 1 192 ? -12.865 1.887 13.317 1.00 95.88 192 ILE A CA 1
ATOM 1467 C C . ILE A 1 192 ? -12.232 1.536 14.649 1.00 95.88 192 ILE A C 1
ATOM 1469 O O . ILE A 1 192 ? -12.573 2.122 15.674 1.00 95.88 192 ILE A O 1
ATOM 1473 N N . SER A 1 193 ? -11.243 0.649 14.611 1.00 95.75 193 SER A N 1
ATOM 1474 C CA . SER A 1 193 ? -10.283 0.499 15.697 1.00 95.75 193 SER A CA 1
ATOM 1475 C C . SER A 1 193 ? -9.103 1.435 15.454 1.00 95.75 193 SER A C 1
ATOM 1477 O O . SER A 1 193 ? -8.457 1.355 14.404 1.00 95.75 193 SER A O 1
ATOM 1479 N N . GLN A 1 194 ? -8.817 2.299 16.425 1.00 96.25 194 GLN A N 1
ATOM 1480 C CA . GLN A 1 194 ? -7.601 3.105 16.460 1.00 96.25 194 GLN A CA 1
ATOM 1481 C C . GLN A 1 194 ? -6.672 2.532 17.523 1.00 96.25 194 GLN A C 1
ATOM 1483 O O . GLN A 1 194 ? -7.078 2.360 18.672 1.00 96.25 194 GLN A O 1
ATOM 1488 N N . THR A 1 195 ? -5.443 2.212 17.144 1.00 95.81 195 THR A N 1
ATOM 1489 C CA . THR A 1 195 ? -4.454 1.622 18.049 1.00 95.81 195 THR A CA 1
ATOM 1490 C C . THR A 1 195 ? -3.107 2.285 17.857 1.00 95.81 195 THR A C 1
ATOM 1492 O O . THR A 1 195 ? -2.731 2.598 16.729 1.00 95.81 195 THR A O 1
ATOM 1495 N N . GLN A 1 196 ? -2.360 2.431 18.944 1.00 94.19 196 GLN A N 1
ATOM 1496 C CA . GLN A 1 196 ? -0.973 2.867 18.903 1.00 94.19 196 GLN A CA 1
ATOM 1497 C C . GLN A 1 196 ? -0.055 1.658 19.112 1.00 94.19 196 GLN A C 1
ATOM 1499 O O . GLN A 1 196 ? -0.243 0.890 20.056 1.00 94.19 196 GLN A O 1
ATOM 1504 N N . GLN A 1 197 ? 0.927 1.479 18.232 1.00 91.44 197 GLN A N 1
ATOM 1505 C CA . GLN A 1 197 ? 1.927 0.417 18.315 1.00 91.44 197 GLN A CA 1
ATOM 1506 C C . GLN A 1 197 ? 3.323 1.037 18.228 1.00 91.44 197 GLN A C 1
ATOM 1508 O O . GLN A 1 197 ? 3.808 1.368 17.148 1.00 91.44 197 GLN A O 1
ATOM 1513 N N . GLY A 1 198 ? 3.973 1.209 19.382 1.00 89.12 198 GLY A N 1
ATOM 1514 C CA . GLY A 1 198 ? 5.209 1.989 19.461 1.00 89.12 198 GLY A CA 1
ATOM 1515 C C . GLY A 1 198 ? 4.963 3.435 19.017 1.00 89.12 198 GLY A C 1
ATOM 1516 O O . GLY A 1 198 ? 4.075 4.104 19.543 1.00 89.12 198 GLY A O 1
ATOM 1517 N N . GLU A 1 199 ? 5.723 3.898 18.027 1.00 90.50 199 GLU A N 1
ATOM 1518 C CA . GLU A 1 199 ? 5.574 5.233 17.425 1.00 90.50 199 GLU A CA 1
ATOM 1519 C C . GLU A 1 199 ? 4.480 5.302 16.347 1.00 90.50 199 GLU A C 1
ATOM 1521 O O . GLU A 1 199 ? 4.173 6.384 15.850 1.00 90.50 199 GLU A O 1
ATOM 1526 N N . ALA A 1 200 ? 3.906 4.163 15.952 1.00 95.06 200 ALA A N 1
ATOM 1527 C CA . ALA A 1 200 ? 2.928 4.108 14.878 1.00 95.06 200 ALA A CA 1
ATOM 1528 C C . ALA A 1 200 ? 1.498 4.297 15.395 1.00 95.06 200 ALA A C 1
ATOM 1530 O O . ALA A 1 200 ? 1.061 3.596 16.310 1.00 95.06 200 ALA A O 1
ATOM 1531 N N . GLN A 1 201 ? 0.747 5.186 14.750 1.00 96.31 201 GLN A N 1
ATOM 1532 C CA . GLN A 1 201 ? -0.700 5.315 14.902 1.00 96.31 201 GLN A CA 1
ATOM 1533 C C . GLN A 1 201 ? -1.384 4.526 13.782 1.00 96.31 201 GLN A C 1
ATOM 1535 O O . GLN A 1 201 ? -1.074 4.728 12.609 1.00 96.31 201 GLN A O 1
ATOM 1540 N N . ILE A 1 202 ? -2.301 3.622 14.127 1.00 97.50 202 ILE A N 1
ATOM 1541 C CA . ILE A 1 202 ? -2.940 2.694 13.187 1.00 97.50 202 ILE A CA 1
ATOM 1542 C C . ILE A 1 202 ? -4.458 2.863 13.253 1.00 97.50 202 ILE A C 1
ATOM 1544 O O . ILE A 1 202 ? -5.052 2.791 14.329 1.00 97.50 202 ILE A O 1
ATOM 1548 N N . TRP A 1 203 ? -5.088 3.020 12.092 1.00 98.12 203 TRP A N 1
ATOM 1549 C CA . TRP A 1 203 ? -6.534 2.984 11.897 1.00 98.12 203 TRP A CA 1
ATOM 1550 C C . TRP A 1 203 ? -6.894 1.748 11.090 1.00 98.12 203 TRP A C 1
ATOM 1552 O O . TRP A 1 203 ? -6.298 1.484 10.046 1.00 98.12 203 TRP A O 1
ATOM 1562 N N . ARG A 1 204 ? -7.889 0.995 11.552 1.00 97.88 204 ARG A N 1
ATOM 1563 C CA . ARG A 1 204 ? -8.354 -0.206 10.860 1.00 97.88 204 ARG A CA 1
ATOM 1564 C C . ARG A 1 204 ? -9.870 -0.289 10.866 1.00 97.88 204 ARG A C 1
ATOM 1566 O O . ARG A 1 204 ? -10.508 0.037 11.865 1.00 97.88 204 ARG A O 1
ATOM 1573 N N . ARG A 1 205 ? -10.429 -0.735 9.744 1.00 97.69 205 ARG A N 1
ATOM 1574 C CA . ARG A 1 205 ? -11.860 -0.998 9.568 1.00 97.69 205 ARG A CA 1
ATOM 1575 C C . ARG A 1 205 ? -12.042 -2.321 8.843 1.00 97.69 205 ARG A C 1
ATOM 1577 O O . ARG A 1 205 ? -11.385 -2.577 7.833 1.00 97.69 205 ARG A O 1
ATOM 1584 N N . GLU A 1 206 ? -12.940 -3.151 9.354 1.00 97.44 206 GLU A N 1
ATOM 1585 C CA . GLU A 1 206 ? -13.404 -4.332 8.631 1.00 97.44 206 GLU A CA 1
ATOM 1586 C C . GLU A 1 206 ? -14.434 -3.897 7.581 1.00 97.44 206 GLU A C 1
ATOM 1588 O O . GLU A 1 206 ? -15.321 -3.097 7.872 1.00 97.44 206 GLU A O 1
ATOM 1593 N N . VAL A 1 207 ? -14.283 -4.364 6.340 1.00 96.50 207 VAL A N 1
ATOM 1594 C CA . VAL A 1 207 ? -15.121 -3.945 5.204 1.00 96.50 207 VAL A CA 1
ATOM 1595 C C . VAL A 1 207 ? -15.627 -5.179 4.465 1.00 96.50 207 VAL A C 1
ATOM 1597 O O . VAL A 1 207 ? -14.818 -5.916 3.889 1.00 96.50 207 VAL A O 1
ATOM 1600 N N . SER A 1 208 ? -16.946 -5.409 4.455 1.00 96.50 208 SER A N 1
ATOM 1601 C CA . SER A 1 208 ? -17.549 -6.525 3.719 1.00 96.50 208 SER A CA 1
ATOM 1602 C C . SER A 1 208 ? -17.207 -6.471 2.238 1.00 96.50 208 SER A C 1
ATOM 1604 O O . SER A 1 208 ? -17.388 -5.457 1.565 1.00 96.50 208 SER A O 1
ATOM 1606 N N . SER A 1 209 ? -16.775 -7.604 1.690 1.00 93.94 209 SER A N 1
ATOM 1607 C CA . SER A 1 209 ? -16.601 -7.769 0.251 1.00 93.94 209 SER A CA 1
ATOM 1608 C C . SER A 1 209 ? -16.533 -9.241 -0.107 1.00 93.94 209 SER A C 1
ATOM 1610 O O . SER A 1 209 ? -15.817 -9.999 0.537 1.00 93.94 209 SER A O 1
ATOM 1612 N N . ARG A 1 210 ? -17.184 -9.653 -1.198 1.00 93.00 210 ARG A N 1
ATOM 1613 C CA . ARG A 1 210 ? -17.041 -11.019 -1.739 1.00 93.00 210 ARG A CA 1
ATOM 1614 C C . ARG A 1 210 ? -15.608 -11.361 -2.171 1.00 93.00 210 ARG A C 1
ATOM 1616 O O . ARG A 1 210 ? -15.301 -12.519 -2.412 1.00 93.00 210 ARG A O 1
ATOM 1623 N N . TYR A 1 211 ? -14.758 -10.343 -2.310 1.00 90.75 211 TYR A N 1
ATOM 1624 C CA . TYR A 1 211 ? -13.346 -10.464 -2.671 1.00 90.75 211 TYR A CA 1
ATOM 1625 C C . TYR A 1 211 ? -12.408 -10.311 -1.468 1.00 90.75 211 TYR A C 1
ATOM 1627 O O . TYR A 1 211 ? -11.194 -10.217 -1.659 1.00 90.75 211 TYR A O 1
ATOM 1635 N N . GLY A 1 212 ? -12.969 -10.234 -0.257 1.00 92.44 212 GLY A N 1
ATOM 1636 C CA . GLY A 1 212 ? -12.224 -10.087 0.983 1.00 92.44 212 GLY A CA 1
ATOM 1637 C C . GLY A 1 212 ? -11.213 -11.211 1.192 1.00 92.44 212 GLY A C 1
ATOM 1638 O O . GLY A 1 212 ? -11.429 -12.354 0.785 1.00 92.44 212 GLY A O 1
ATOM 1639 N N . GLN A 1 213 ? -10.091 -10.884 1.825 1.00 93.31 213 GLN A N 1
ATOM 1640 C CA . GLN A 1 213 ? -9.041 -11.860 2.115 1.00 93.31 213 GLN A CA 1
ATOM 1641 C C . GLN A 1 213 ? -9.400 -12.782 3.287 1.00 93.31 213 GLN A C 1
ATOM 1643 O O . GLN A 1 213 ? -8.930 -13.918 3.328 1.00 93.31 213 GLN A O 1
ATOM 1648 N N . TYR A 1 214 ? -10.249 -12.313 4.209 1.00 96.06 214 TYR A N 1
ATOM 1649 C CA . TYR A 1 214 ? -10.623 -13.047 5.411 1.00 96.06 214 TYR A CA 1
ATOM 1650 C C . TYR A 1 214 ? -12.053 -13.574 5.324 1.00 96.06 214 TYR A C 1
ATOM 1652 O O . TYR A 1 214 ? -12.942 -12.840 4.885 1.00 96.06 214 TYR A O 1
ATOM 1660 N N . PRO A 1 215 ? -12.311 -14.814 5.773 1.00 97.25 215 PRO A N 1
ATOM 1661 C CA . PRO A 1 215 ? -13.665 -15.317 5.933 1.00 97.25 215 PRO A CA 1
ATOM 1662 C C . PRO A 1 215 ? -14.348 -14.623 7.114 1.00 97.25 215 PRO A C 1
ATOM 1664 O O . PRO A 1 215 ? -13.730 -14.393 8.152 1.00 97.25 215 PRO A O 1
ATOM 1667 N N . LYS A 1 216 ? -15.651 -14.374 6.990 1.00 96.50 216 LYS A N 1
ATOM 1668 C CA . LYS A 1 216 ? -16.525 -13.713 7.973 1.00 96.50 216 LYS A CA 1
ATOM 1669 C C . LYS A 1 216 ? -16.353 -14.206 9.412 1.00 96.50 216 LYS A C 1
ATOM 1671 O O . LYS A 1 216 ? -16.427 -13.411 10.340 1.00 96.50 216 LYS A O 1
ATOM 1676 N N . ALA A 1 217 ? -16.079 -15.495 9.603 1.00 96.75 217 ALA A N 1
ATOM 1677 C CA . ALA A 1 217 ? -15.848 -16.092 10.920 1.00 96.75 217 ALA A CA 1
ATOM 1678 C C . ALA A 1 217 ? -14.648 -15.494 11.688 1.00 96.75 217 ALA A C 1
ATOM 1680 O O . ALA A 1 217 ? -14.560 -15.670 12.897 1.00 96.75 217 ALA A O 1
ATOM 1681 N N . GLN A 1 218 ? -13.726 -14.806 11.005 1.00 97.00 218 GLN A N 1
ATOM 1682 C CA . GLN A 1 218 ? -12.565 -14.142 11.612 1.00 97.00 218 GLN A CA 1
ATOM 1683 C C . GLN A 1 218 ? -12.803 -12.658 11.935 1.00 97.00 218 GLN A C 1
ATOM 1685 O O . GLN A 1 218 ? -11.893 -11.991 12.431 1.00 97.00 218 GLN A O 1
ATOM 1690 N N . ALA A 1 219 ? -13.978 -12.118 11.614 1.00 96.06 219 ALA A N 1
ATOM 1691 C CA . ALA A 1 219 ? -14.320 -10.730 11.897 1.00 96.06 219 ALA A CA 1
ATOM 1692 C C . ALA A 1 219 ? -14.531 -10.502 13.397 1.00 96.06 219 ALA A C 1
ATOM 1694 O O . ALA A 1 219 ? -14.935 -11.413 14.120 1.00 96.06 219 ALA A O 1
ATOM 1695 N N . ALA A 1 220 ? -14.316 -9.272 13.861 1.00 95.06 220 ALA A N 1
ATOM 1696 C CA . ALA A 1 220 ? -14.615 -8.898 15.244 1.00 95.06 220 ALA A CA 1
ATOM 1697 C C . ALA A 1 220 ? -16.126 -8.935 15.526 1.00 95.06 220 ALA A C 1
ATOM 1699 O O . ALA A 1 220 ? -16.554 -9.260 16.633 1.00 95.06 220 ALA A O 1
ATOM 1700 N N . GLN A 1 221 ? -16.936 -8.611 14.512 1.00 94.12 221 GLN A N 1
ATOM 1701 C CA . GLN A 1 221 ? -18.398 -8.612 14.582 1.00 94.12 221 GLN A CA 1
ATOM 1702 C C . GLN A 1 221 ? -18.992 -9.369 13.382 1.00 94.12 221 GLN A C 1
ATOM 1704 O O . GLN A 1 221 ? -19.567 -8.744 12.487 1.00 94.12 221 GLN A O 1
ATOM 1709 N N . PRO A 1 222 ? -18.879 -10.715 13.337 1.00 95.56 222 PRO A N 1
ATOM 1710 C CA . PRO A 1 222 ? -19.297 -11.504 12.179 1.00 95.56 222 PRO A CA 1
ATOM 1711 C C . PRO A 1 222 ? -20.746 -11.239 11.776 1.00 95.56 222 PRO A C 1
ATOM 1713 O O . PRO A 1 222 ? -21.030 -11.051 10.599 1.00 95.56 222 PRO A O 1
ATOM 1716 N N . ASP A 1 223 ? -21.669 -11.145 12.732 1.00 95.50 223 ASP A N 1
ATOM 1717 C CA . ASP A 1 223 ? -23.099 -10.991 12.438 1.00 95.50 223 ASP A CA 1
ATOM 1718 C C . ASP A 1 223 ? -23.456 -9.665 11.754 1.00 95.50 223 ASP A C 1
ATOM 1720 O O . ASP A 1 223 ? -24.481 -9.587 11.072 1.00 95.50 223 ASP A O 1
ATOM 1724 N N . GLN A 1 224 ? -22.594 -8.651 11.870 1.00 95.38 224 GLN A N 1
ATOM 1725 C CA . GLN A 1 224 ? -22.799 -7.334 11.266 1.00 95.38 224 GLN A CA 1
ATOM 1726 C C . GLN A 1 224 ? -22.313 -7.252 9.812 1.00 95.38 224 GLN A C 1
ATOM 1728 O O . GLN A 1 224 ? -22.739 -6.356 9.087 1.00 95.38 224 GLN A O 1
ATOM 1733 N N . LEU A 1 225 ? -21.487 -8.201 9.356 1.00 95.38 225 LEU A N 1
ATOM 1734 C CA . LEU A 1 225 ? -21.019 -8.238 7.971 1.00 95.38 225 LEU A CA 1
ATOM 1735 C C . LEU A 1 225 ? -22.136 -8.654 7.001 1.00 95.38 225 LEU A C 1
ATOM 1737 O O . LEU A 1 225 ? -22.874 -9.635 7.206 1.00 95.38 225 LEU A O 1
ATOM 1741 N N . MET A 1 226 ? -22.199 -7.936 5.883 1.00 95.38 226 MET A N 1
ATOM 1742 C CA . MET A 1 226 ? -23.079 -8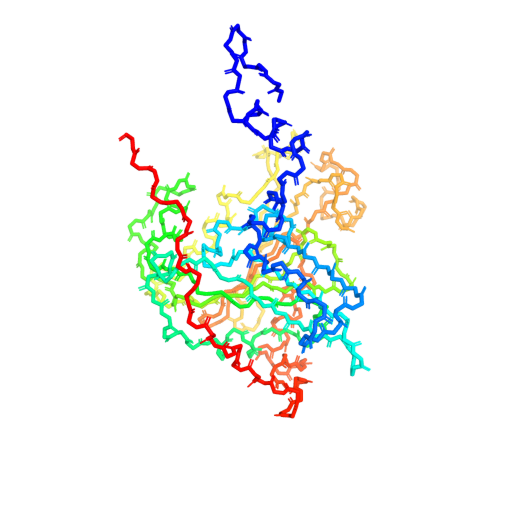.216 4.749 1.00 95.38 226 MET A CA 1
ATOM 1743 C C . MET A 1 226 ? -22.551 -9.297 3.797 1.00 95.38 226 MET A C 1
ATOM 1745 O O . MET A 1 226 ? -23.333 -9.846 3.023 1.00 95.38 226 MET A O 1
ATOM 1749 N N . SER A 1 227 ? -21.258 -9.627 3.855 1.00 94.94 227 SER A N 1
ATOM 1750 C CA . SER A 1 227 ? -20.598 -10.626 2.997 1.00 94.94 227 SER A CA 1
ATOM 1751 C C . SER A 1 227 ? -19.981 -11.768 3.815 1.00 94.94 227 SER A C 1
ATOM 1753 O O . SER A 1 227 ? -19.649 -11.593 4.986 1.00 94.94 227 SER A O 1
ATOM 1755 N N . ASP A 1 228 ? -19.777 -12.928 3.185 1.00 96.56 228 ASP A N 1
ATOM 1756 C CA . ASP A 1 228 ? -19.064 -14.078 3.773 1.00 96.56 228 ASP A CA 1
ATOM 1757 C C . ASP A 1 228 ? -17.544 -13.871 3.859 1.00 96.56 228 ASP A C 1
ATOM 1759 O O . ASP A 1 228 ? -16.837 -14.659 4.487 1.00 96.56 228 ASP A O 1
ATOM 1763 N N . TYR A 1 229 ? -17.047 -12.792 3.257 1.00 96.69 229 TYR A N 1
ATOM 1764 C CA . TYR A 1 229 ? -15.651 -12.373 3.292 1.00 96.69 229 TYR A CA 1
ATOM 1765 C C . TYR A 1 229 ? -15.537 -10.871 3.555 1.00 96.69 229 TYR A C 1
ATOM 1767 O O . TYR A 1 229 ? -16.467 -10.103 3.279 1.00 96.69 229 TYR A O 1
ATOM 1775 N N . PHE A 1 230 ? -14.381 -10.446 4.063 1.00 97.00 230 PHE A N 1
ATOM 1776 C CA . PHE A 1 230 ? -14.090 -9.046 4.355 1.00 97.00 230 PHE A CA 1
ATOM 1777 C C . PHE A 1 230 ? -12.597 -8.710 4.200 1.00 97.00 230 PHE A C 1
ATOM 1779 O O . PHE A 1 230 ? -11.732 -9.591 4.151 1.00 97.00 230 PHE A O 1
ATOM 1786 N N . PHE A 1 231 ? -12.303 -7.415 4.103 1.00 97.00 231 PHE A N 1
ATOM 1787 C CA . PHE A 1 231 ? -10.953 -6.854 4.189 1.00 97.00 231 PHE A CA 1
ATOM 1788 C C . PHE A 1 231 ? -10.724 -6.231 5.565 1.00 97.00 231 PHE A C 1
ATOM 1790 O O . PHE A 1 231 ? -11.646 -5.630 6.117 1.00 97.00 231 PHE A O 1
ATOM 1797 N N . ARG A 1 232 ? -9.494 -6.295 6.085 1.00 97.12 232 ARG A N 1
ATOM 1798 C CA . ARG A 1 232 ? -9.058 -5.477 7.230 1.00 97.12 232 ARG A CA 1
ATOM 1799 C C . ARG A 1 232 ? -8.291 -4.275 6.710 1.00 97.12 232 ARG A C 1
ATOM 1801 O O . ARG A 1 232 ? -7.067 -4.196 6.808 1.00 97.12 232 ARG A O 1
ATOM 1808 N N . VAL A 1 233 ? -9.036 -3.334 6.146 1.00 97.56 233 VAL A N 1
ATOM 1809 C CA . VAL A 1 233 ? -8.448 -2.136 5.556 1.00 97.56 233 VAL A CA 1
ATOM 1810 C C . VAL A 1 233 ? -7.717 -1.367 6.643 1.00 97.56 233 VAL A C 1
ATOM 1812 O O . VAL A 1 233 ? -8.281 -1.123 7.709 1.00 97.56 233 VAL A O 1
ATOM 1815 N N . SER A 1 234 ? -6.453 -1.043 6.394 1.00 98.12 234 SER A N 1
ATOM 1816 C CA . SER A 1 234 ? -5.549 -0.487 7.393 1.00 98.12 234 SER A CA 1
ATOM 1817 C C . SER A 1 234 ? -4.806 0.723 6.841 1.00 98.12 234 SER A C 1
ATOM 1819 O O . SER A 1 234 ? -4.281 0.695 5.729 1.00 98.12 234 SER A O 1
ATOM 1821 N N . LEU A 1 235 ? -4.747 1.770 7.655 1.00 97.81 235 LEU A N 1
ATOM 1822 C CA . LEU A 1 235 ? -3.887 2.934 7.495 1.00 97.81 235 LEU A CA 1
ATOM 1823 C C . LEU A 1 235 ? -2.959 2.992 8.707 1.00 97.81 235 LEU A C 1
ATOM 1825 O O . LEU A 1 235 ? -3.420 2.831 9.836 1.00 97.81 235 LEU A O 1
ATOM 1829 N N . ALA A 1 236 ? -1.681 3.270 8.493 1.00 97.19 236 ALA A N 1
ATOM 1830 C CA . ALA A 1 236 ? -0.755 3.585 9.565 1.00 97.19 236 ALA A CA 1
ATOM 1831 C C . ALA A 1 236 ? 0.054 4.841 9.247 1.00 97.19 236 ALA A C 1
ATOM 1833 O O . ALA A 1 236 ? 0.406 5.097 8.096 1.00 97.19 236 ALA A O 1
ATOM 1834 N N . MET A 1 237 ? 0.353 5.597 10.296 1.00 94.75 237 MET A N 1
ATOM 1835 C CA . MET A 1 237 ? 1.270 6.727 10.285 1.00 94.75 237 MET A CA 1
ATOM 1836 C C . MET A 1 237 ? 2.389 6.439 1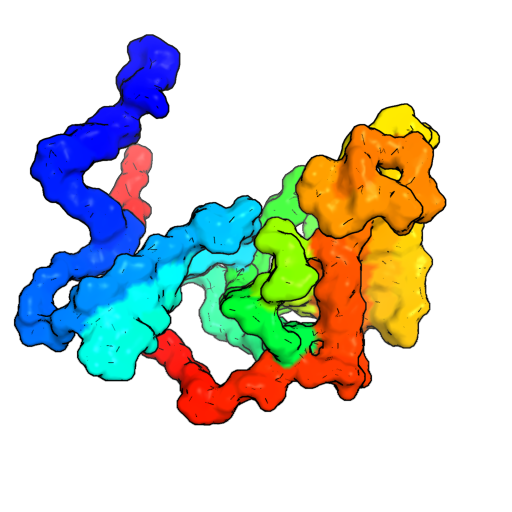1.278 1.00 94.75 237 MET A C 1
ATOM 1838 O O . MET A 1 237 ? 2.111 6.188 12.449 1.00 94.75 237 MET A O 1
ATOM 1842 N N . GLN A 1 238 ? 3.641 6.486 10.830 1.00 93.38 238 GLN A N 1
ATOM 1843 C CA . GLN A 1 238 ? 4.812 6.440 11.707 1.00 93.38 238 GLN A CA 1
ATOM 1844 C C . GLN A 1 238 ? 5.812 7.497 11.245 1.00 93.38 238 GLN A C 1
ATOM 1846 O O . GLN A 1 238 ? 6.301 7.448 10.115 1.00 93.38 238 GLN A O 1
ATOM 1851 N N . ASN A 1 239 ? 6.122 8.457 12.118 1.00 89.25 239 ASN A N 1
ATOM 1852 C CA . ASN A 1 239 ? 6.887 9.651 11.757 1.00 89.25 239 ASN A CA 1
ATOM 1853 C C . ASN A 1 239 ? 6.234 10.363 10.556 1.00 89.25 239 ASN A C 1
ATOM 1855 O O . ASN A 1 239 ? 5.060 10.720 10.630 1.00 89.25 239 ASN A O 1
ATOM 1859 N N . LYS A 1 240 ? 6.962 10.538 9.449 1.00 89.69 240 LYS A N 1
ATOM 1860 C CA . LYS A 1 240 ? 6.424 11.090 8.194 1.00 89.69 240 LYS A CA 1
ATOM 1861 C C . LYS A 1 240 ? 5.893 10.019 7.240 1.00 89.69 240 LYS A C 1
ATOM 1863 O O . LYS A 1 240 ? 5.365 10.346 6.190 1.00 89.69 240 LYS A O 1
ATOM 1868 N N . THR A 1 241 ? 6.018 8.734 7.557 1.00 92.69 241 THR A N 1
ATOM 1869 C CA . THR A 1 241 ? 5.641 7.666 6.624 1.00 92.69 241 THR A CA 1
ATOM 1870 C C . THR A 1 241 ? 4.168 7.302 6.768 1.00 92.69 241 THR A C 1
ATOM 1872 O O . THR A 1 241 ? 3.711 6.934 7.852 1.00 92.69 241 THR A O 1
ATOM 1875 N N . LEU A 1 242 ? 3.448 7.369 5.648 1.00 93.56 242 LEU A N 1
ATOM 1876 C CA . LEU A 1 242 ? 2.067 6.929 5.499 1.00 93.56 242 LEU A CA 1
ATOM 1877 C C . LEU A 1 242 ? 2.041 5.557 4.829 1.00 93.56 242 LEU A C 1
ATOM 1879 O O . LEU A 1 242 ? 2.620 5.367 3.760 1.00 93.56 242 LEU A O 1
ATOM 1883 N N . LEU A 1 243 ? 1.332 4.613 5.440 1.00 95.75 243 LEU A N 1
ATOM 1884 C CA . LEU A 1 243 ? 1.182 3.242 4.963 1.00 95.75 243 LEU A CA 1
ATOM 1885 C C . LEU A 1 243 ? -0.298 2.916 4.819 1.00 95.75 243 LEU A C 1
ATOM 1887 O O . LEU A 1 243 ? -1.056 3.089 5.769 1.00 95.75 243 LEU A O 1
ATOM 1891 N N . PHE A 1 244 ? -0.721 2.401 3.671 1.00 95.38 244 PHE A N 1
ATOM 1892 C CA . PHE A 1 244 ? -2.115 2.022 3.454 1.00 95.38 244 PHE A CA 1
ATOM 1893 C C . PHE A 1 244 ? -2.222 0.726 2.659 1.00 95.38 244 PHE A C 1
ATOM 1895 O O . PHE A 1 244 ? -1.521 0.531 1.669 1.00 95.38 244 PHE A O 1
ATOM 1902 N N . SER A 1 245 ? -3.133 -0.153 3.063 1.00 95.56 245 SER A N 1
ATOM 1903 C CA . SER A 1 245 ? -3.540 -1.298 2.255 1.00 95.56 245 SER A CA 1
ATOM 1904 C C . SER A 1 245 ? -4.920 -1.794 2.673 1.00 95.56 245 SER A C 1
ATOM 1906 O O . SER A 1 245 ? -5.362 -1.602 3.806 1.00 95.56 245 SER A O 1
ATOM 1908 N N . LEU A 1 246 ? -5.600 -2.484 1.758 1.00 95.88 246 LEU A N 1
ATOM 1909 C CA . LEU A 1 246 ? -6.782 -3.278 2.099 1.00 95.88 246 LEU A CA 1
ATOM 1910 C C . LEU A 1 246 ? -6.414 -4.547 2.897 1.00 95.88 246 LEU A C 1
ATOM 1912 O O . LEU A 1 246 ? -7.289 -5.147 3.520 1.00 95.88 246 LEU A O 1
ATOM 1916 N N . ASP A 1 247 ? -5.131 -4.919 2.881 1.00 95.62 247 ASP A N 1
ATOM 1917 C CA . ASP A 1 247 ? -4.555 -6.044 3.604 1.00 95.62 247 ASP A CA 1
ATOM 1918 C C . ASP A 1 247 ? -3.731 -5.544 4.800 1.00 95.62 247 ASP A C 1
ATOM 1920 O O . ASP A 1 247 ? -2.663 -4.942 4.654 1.00 95.62 247 ASP A O 1
ATOM 1924 N N . ASP A 1 248 ? -4.221 -5.801 6.012 1.00 97.00 248 ASP A N 1
ATOM 1925 C CA . ASP A 1 248 ? -3.555 -5.389 7.244 1.00 97.00 248 ASP A CA 1
ATOM 1926 C C . ASP A 1 248 ? -2.175 -6.024 7.427 1.00 97.00 248 ASP A C 1
ATOM 1928 O O . ASP A 1 248 ? -1.302 -5.408 8.044 1.00 97.00 248 ASP A O 1
ATOM 1932 N N . THR A 1 249 ? -1.945 -7.219 6.878 1.00 96.62 249 THR A N 1
ATOM 1933 C CA . THR A 1 249 ? -0.650 -7.898 6.990 1.00 96.62 249 THR A CA 1
ATOM 1934 C C . THR A 1 249 ? 0.453 -7.108 6.293 1.00 96.62 249 THR A C 1
ATOM 1936 O O . THR A 1 249 ? 1.557 -7.005 6.826 1.00 96.62 249 THR A O 1
ATOM 1939 N N . LEU A 1 250 ? 0.151 -6.462 5.162 1.00 96.75 250 LEU A N 1
ATOM 1940 C CA . LEU A 1 250 ? 1.116 -5.643 4.434 1.00 96.75 250 LEU A CA 1
ATOM 1941 C C . LEU A 1 250 ? 1.487 -4.373 5.202 1.00 96.75 250 LEU A C 1
ATOM 1943 O O . LEU A 1 250 ? 2.665 -4.018 5.263 1.00 96.75 250 LEU A O 1
ATOM 1947 N N . VAL A 1 251 ? 0.509 -3.725 5.844 1.00 97.25 251 VAL A N 1
ATOM 1948 C CA . VAL A 1 251 ? 0.765 -2.565 6.714 1.00 97.25 251 VAL A CA 1
ATOM 1949 C C . VAL A 1 251 ? 1.613 -2.977 7.917 1.00 97.25 251 VAL A C 1
ATOM 1951 O O . VAL A 1 251 ? 2.600 -2.314 8.229 1.00 97.25 251 VAL A O 1
ATOM 1954 N N . ASN A 1 252 ? 1.294 -4.108 8.554 1.00 96.38 252 ASN A N 1
ATOM 1955 C CA . ASN A 1 252 ? 2.075 -4.625 9.679 1.00 96.38 252 ASN A CA 1
ATOM 1956 C C . ASN A 1 252 ? 3.517 -4.970 9.262 1.00 96.38 252 ASN A C 1
ATOM 1958 O O . ASN A 1 252 ? 4.456 -4.663 9.994 1.00 96.38 252 ASN A O 1
ATOM 1962 N N . ASN A 1 253 ? 3.712 -5.567 8.082 1.00 96.25 253 ASN A N 1
ATOM 1963 C CA . ASN A 1 253 ? 5.040 -5.869 7.549 1.00 96.25 253 ASN A CA 1
ATOM 1964 C C . ASN A 1 253 ? 5.849 -4.592 7.289 1.00 96.25 253 ASN A C 1
ATOM 1966 O O . ASN A 1 253 ? 7.027 -4.545 7.634 1.00 96.25 253 ASN A O 1
ATOM 1970 N N . ALA A 1 254 ? 5.226 -3.549 6.733 1.00 96.38 254 ALA A N 1
ATOM 1971 C CA . ALA A 1 254 ? 5.872 -2.255 6.513 1.00 96.38 254 ALA A CA 1
ATOM 1972 C C . ALA A 1 254 ? 6.271 -1.574 7.828 1.00 96.38 254 ALA A C 1
ATOM 1974 O O . ALA A 1 254 ? 7.398 -1.102 7.958 1.00 96.38 254 ALA A O 1
ATOM 1975 N N . LEU A 1 255 ? 5.411 -1.622 8.849 1.00 96.88 255 LEU A N 1
ATOM 1976 C CA . LEU A 1 255 ? 5.762 -1.162 10.196 1.00 96.88 255 LEU A CA 1
ATOM 1977 C C . LEU A 1 255 ? 6.928 -1.964 10.793 1.00 96.88 255 LEU A C 1
ATOM 1979 O O . LEU A 1 255 ? 7.805 -1.395 11.438 1.00 96.88 255 LEU A O 1
ATOM 1983 N N . GLN A 1 256 ? 6.994 -3.281 10.577 1.00 95.69 256 GLN A N 1
ATOM 1984 C CA . GLN A 1 256 ? 8.152 -4.078 11.002 1.00 95.69 256 GLN A CA 1
ATOM 1985 C C . GLN A 1 256 ? 9.432 -3.676 10.258 1.00 95.69 256 GLN A C 1
ATOM 1987 O O . GLN A 1 256 ? 10.492 -3.628 10.880 1.00 95.69 256 GLN A O 1
ATOM 1992 N N . THR A 1 257 ? 9.343 -3.352 8.966 1.00 95.38 257 THR A N 1
ATOM 1993 C CA . THR A 1 257 ? 10.469 -2.841 8.171 1.00 95.38 257 THR A CA 1
ATOM 1994 C C . THR A 1 257 ? 10.959 -1.484 8.680 1.00 95.38 257 THR A C 1
ATOM 1996 O O . THR A 1 257 ? 12.162 -1.311 8.890 1.00 95.38 257 THR A O 1
ATOM 1999 N N . LEU A 1 258 ? 10.050 -0.548 8.972 1.00 94.75 258 LEU A N 1
ATOM 2000 C CA . LEU A 1 258 ? 10.390 0.745 9.581 1.00 94.75 258 LEU A CA 1
ATOM 2001 C C . LEU A 1 258 ? 11.091 0.570 10.934 1.00 94.75 258 LEU A C 1
ATOM 2003 O O . LEU A 1 258 ? 12.109 1.206 11.196 1.00 94.75 258 LEU A O 1
ATOM 2007 N N . ASN A 1 259 ? 10.611 -0.376 11.742 1.00 94.62 259 ASN A N 1
ATOM 2008 C CA . ASN A 1 259 ? 11.196 -0.728 13.036 1.00 94.62 259 ASN A CA 1
ATOM 2009 C C . ASN A 1 259 ? 12.422 -1.659 12.938 1.00 94.62 259 ASN A C 1
ATOM 2011 O O . ASN A 1 259 ? 12.861 -2.189 13.955 1.00 94.62 259 ASN A O 1
ATOM 2015 N N . LYS A 1 260 ? 12.971 -1.885 11.734 1.00 93.38 260 LYS A N 1
ATOM 2016 C CA . LYS A 1 260 ? 14.166 -2.718 11.478 1.00 93.38 260 LYS A CA 1
ATOM 2017 C C . LYS A 1 260 ? 14.055 -4.178 11.940 1.00 93.38 260 LYS A C 1
ATOM 2019 O O . LYS A 1 260 ? 15.060 -4.865 12.085 1.00 93.38 260 LYS A O 1
ATOM 2024 N N . ASN A 1 261 ? 12.831 -4.677 12.087 1.00 93.88 261 ASN A N 1
ATOM 2025 C CA . ASN A 1 261 ? 12.529 -6.072 12.415 1.00 93.88 261 ASN A CA 1
ATOM 2026 C C . ASN A 1 261 ? 12.322 -6.945 11.165 1.00 93.88 261 ASN A C 1
ATOM 2028 O O . ASN A 1 261 ? 12.178 -8.162 11.270 1.00 93.88 261 ASN A O 1
ATOM 2032 N N . ARG A 1 262 ? 12.295 -6.332 9.978 1.00 92.38 262 ARG A N 1
ATOM 2033 C CA . ARG A 1 262 ? 12.184 -6.998 8.677 1.00 92.38 262 ARG A CA 1
ATOM 2034 C C . ARG A 1 262 ? 13.061 -6.258 7.653 1.00 92.38 262 ARG A C 1
ATOM 2036 O O . ARG A 1 262 ? 13.101 -5.029 7.712 1.00 92.38 262 ARG A O 1
ATOM 2043 N N . PRO A 1 263 ? 13.738 -6.951 6.717 1.00 91.62 263 PRO A N 1
ATOM 2044 C CA . PRO A 1 263 ? 14.529 -6.289 5.678 1.00 91.62 263 PRO A CA 1
ATOM 2045 C C . PRO A 1 263 ? 13.672 -5.374 4.795 1.00 91.62 263 PRO A C 1
ATOM 2047 O O . PRO A 1 263 ? 12.522 -5.700 4.469 1.00 91.62 263 PRO A O 1
ATOM 2050 N N . ALA A 1 264 ? 14.247 -4.241 4.400 1.00 91.44 264 ALA A N 1
ATOM 2051 C CA . ALA A 1 264 ? 13.658 -3.336 3.424 1.00 91.44 264 ALA A CA 1
ATOM 2052 C C . ALA A 1 264 ? 13.994 -3.781 1.994 1.00 91.44 264 ALA A C 1
ATOM 2054 O O . ALA A 1 264 ? 14.947 -4.527 1.761 1.00 91.44 264 ALA A O 1
ATOM 2055 N N . MET A 1 265 ? 13.237 -3.290 1.012 1.00 85.38 265 MET A N 1
ATOM 2056 C CA . MET A 1 265 ? 13.524 -3.525 -0.407 1.00 85.38 265 MET A CA 1
ATOM 2057 C C . MET A 1 265 ? 14.942 -3.079 -0.784 1.00 85.38 265 MET A C 1
ATOM 2059 O O . MET A 1 265 ? 15.616 -3.780 -1.537 1.00 85.38 265 MET A O 1
ATOM 2063 N N . VAL A 1 266 ? 15.429 -1.966 -0.224 1.00 84.94 266 VAL A N 1
ATOM 2064 C CA . VAL A 1 266 ? 16.790 -1.465 -0.502 1.00 84.94 266 VAL A CA 1
ATOM 2065 C C . VAL A 1 266 ? 17.891 -2.439 -0.086 1.00 84.94 266 VAL A C 1
ATOM 2067 O O . VAL A 1 266 ? 18.959 -2.429 -0.688 1.00 84.94 266 VAL A O 1
ATOM 2070 N N . ASP A 1 267 ? 17.632 -3.288 0.912 1.00 84.12 267 ASP A N 1
ATOM 2071 C CA . ASP A 1 267 ? 18.630 -4.210 1.462 1.00 84.12 267 ASP A CA 1
ATOM 2072 C C . ASP A 1 267 ? 18.802 -5.457 0.581 1.00 84.12 267 ASP A C 1
ATOM 2074 O O . ASP A 1 267 ? 19.825 -6.139 0.649 1.00 84.12 267 ASP A O 1
ATOM 2078 N N . VAL A 1 268 ? 17.789 -5.781 -0.231 1.00 76.62 268 VAL A N 1
ATOM 2079 C CA . VAL A 1 268 ? 17.729 -7.023 -1.019 1.00 76.62 268 VAL A CA 1
ATOM 2080 C C . VAL A 1 268 ? 17.853 -6.805 -2.520 1.00 76.62 268 VAL A C 1
ATOM 2082 O O . VAL A 1 268 ? 18.116 -7.768 -3.238 1.00 76.62 268 VAL A O 1
ATOM 2085 N N . ILE A 1 269 ? 17.677 -5.575 -3.013 1.00 64.88 269 ILE A N 1
ATOM 2086 C CA . ILE A 1 269 ? 17.969 -5.241 -4.410 1.00 64.88 269 ILE A CA 1
ATOM 2087 C C . ILE A 1 269 ? 19.498 -5.242 -4.564 1.00 64.88 269 ILE A C 1
ATOM 2089 O O . ILE A 1 269 ? 20.171 -4.414 -3.949 1.00 64.88 269 ILE A O 1
ATOM 2093 N N . PRO A 1 270 ? 20.088 -6.155 -5.361 1.00 52.50 270 PRO A N 1
ATOM 2094 C CA . PRO A 1 270 ? 21.537 -6.216 -5.490 1.00 52.50 270 PRO A CA 1
ATOM 2095 C C . PRO A 1 270 ? 22.093 -4.883 -6.007 1.00 52.50 270 PRO A C 1
ATOM 2097 O O . PRO A 1 270 ? 21.647 -4.398 -7.042 1.00 52.50 270 PRO A O 1
ATOM 2100 N N . LEU A 1 271 ? 23.147 -4.352 -5.375 1.00 46.12 271 LEU A N 1
ATOM 2101 C CA . LEU A 1 271 ? 23.905 -3.184 -5.868 1.00 46.12 271 LEU A CA 1
ATOM 2102 C C . LEU A 1 271 ? 24.359 -3.344 -7.340 1.00 46.12 271 LEU A C 1
ATOM 2104 O O . LEU A 1 271 ? 24.594 -2.356 -8.033 1.00 46.12 271 LEU A O 1
ATOM 2108 N N . MET A 1 272 ? 24.460 -4.591 -7.827 1.00 32.06 272 MET A N 1
ATOM 2109 C CA . MET A 1 272 ? 24.792 -4.951 -9.213 1.00 32.06 272 MET A CA 1
ATOM 2110 C C . MET A 1 272 ? 23.591 -5.334 -10.091 1.00 32.06 272 MET A C 1
ATOM 2112 O O . MET A 1 272 ? 23.716 -5.334 -11.316 1.00 32.06 272 MET A O 1
ATOM 2116 N N . ALA A 1 273 ? 22.411 -5.585 -9.513 1.00 34.47 273 ALA A N 1
ATOM 2117 C CA . ALA A 1 273 ? 21.143 -5.529 -10.238 1.00 34.47 273 ALA A CA 1
ATOM 2118 C C . ALA A 1 273 ? 20.777 -4.055 -10.313 1.00 34.47 273 ALA A C 1
ATOM 2120 O O . ALA A 1 273 ? 19.882 -3.566 -9.635 1.00 34.47 273 ALA A O 1
ATOM 2121 N N . SER A 1 274 ? 21.620 -3.363 -11.071 1.00 34.03 274 SER A N 1
ATOM 2122 C CA . SER A 1 274 ? 21.577 -1.964 -11.405 1.00 34.03 274 SER A CA 1
ATOM 2123 C C . SER A 1 274 ? 20.178 -1.394 -11.150 1.00 34.03 274 SER A C 1
ATOM 2125 O O . SER A 1 274 ? 19.215 -1.745 -11.837 1.00 34.03 274 SER A O 1
ATOM 2127 N N . PHE A 1 275 ? 20.113 -0.398 -10.267 1.00 33.25 275 PHE A N 1
ATOM 2128 C CA . PHE A 1 275 ? 19.606 0.898 -10.699 1.00 33.25 275 PHE A CA 1
ATOM 2129 C C . PHE A 1 275 ? 20.248 1.202 -12.069 1.00 33.25 275 PHE A C 1
ATOM 2131 O O . PHE A 1 275 ? 21.135 2.039 -12.216 1.00 33.25 275 PHE A O 1
ATOM 2138 N N . ARG A 1 276 ? 19.804 0.506 -13.124 1.00 33.25 276 ARG A N 1
ATOM 2139 C CA . ARG A 1 276 ? 19.703 1.114 -14.421 1.00 33.25 276 ARG A CA 1
ATOM 2140 C C . ARG A 1 276 ? 18.595 2.077 -14.086 1.00 33.25 276 ARG A C 1
ATOM 2142 O O . ARG A 1 276 ? 17.423 1.718 -14.110 1.00 33.25 276 ARG A O 1
ATOM 2149 N N . SER A 1 277 ? 18.997 3.2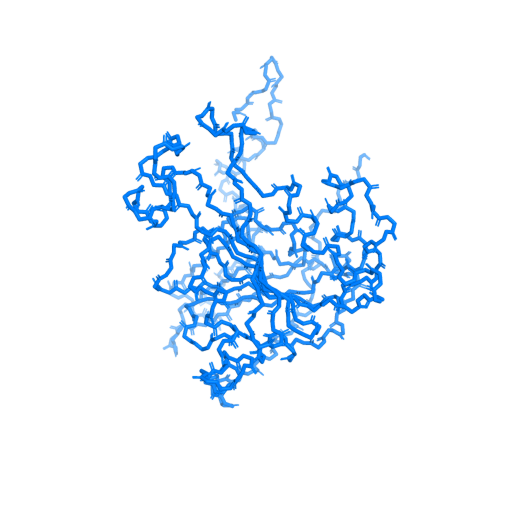97 -13.719 1.00 33.44 277 SER A N 1
ATOM 2150 C CA . SER A 1 277 ? 18.440 4.459 -14.388 1.00 33.44 277 SER A CA 1
ATOM 2151 C C . SER A 1 277 ? 17.962 3.931 -15.728 1.00 33.44 277 SER A C 1
ATOM 2153 O O . SER A 1 277 ? 18.782 3.500 -16.550 1.00 33.44 277 SER A O 1
ATOM 2155 N N . ILE A 1 278 ? 16.645 3.733 -15.837 1.00 33.50 278 ILE A N 1
ATOM 2156 C CA . ILE A 1 278 ? 16.001 3.495 -17.113 1.00 33.50 278 ILE A CA 1
ATOM 2157 C C . ILE A 1 278 ? 16.599 4.612 -17.937 1.00 33.50 278 ILE A C 1
ATOM 2159 O O . ILE A 1 278 ? 16.332 5.774 -17.638 1.00 33.50 278 ILE A O 1
ATOM 2163 N N . SER A 1 279 ? 17.559 4.284 -18.807 1.00 23.84 279 SER A N 1
ATOM 2164 C CA . SER A 1 279 ? 18.259 5.306 -19.560 1.00 23.84 279 SER A CA 1
ATOM 2165 C C . SER A 1 279 ? 17.154 5.970 -20.336 1.00 23.84 279 SER A C 1
ATOM 2167 O O . SER A 1 279 ? 16.570 5.333 -21.216 1.00 23.84 279 SER A O 1
ATOM 2169 N N . ILE A 1 280 ? 16.819 7.188 -19.914 1.00 30.77 280 ILE A N 1
ATOM 2170 C CA . ILE A 1 280 ? 15.784 8.019 -20.490 1.00 30.77 280 ILE A CA 1
ATOM 2171 C C . ILE A 1 280 ? 16.279 8.285 -21.903 1.00 30.77 280 ILE A C 1
ATOM 2173 O O . ILE A 1 280 ? 17.013 9.233 -22.173 1.00 30.77 280 ILE A O 1
ATOM 2177 N N . HIS A 1 281 ? 15.940 7.385 -22.820 1.00 22.58 281 HIS A N 1
ATOM 2178 C CA . HIS A 1 281 ? 16.025 7.667 -24.232 1.00 22.58 281 HIS A CA 1
ATOM 2179 C C . HIS A 1 281 ? 14.869 8.610 -24.496 1.00 22.58 281 HIS A C 1
ATOM 2181 O O . HIS A 1 281 ? 13.730 8.204 -24.694 1.00 22.58 281 HIS A O 1
ATOM 2187 N N . LYS A 1 282 ? 15.209 9.888 -24.336 1.00 26.41 282 LYS A N 1
ATOM 2188 C CA . LYS A 1 282 ? 14.633 11.065 -24.963 1.00 26.41 282 LYS A CA 1
ATOM 2189 C C . LYS A 1 282 ? 13.320 10.781 -25.696 1.00 26.41 282 LYS A C 1
ATOM 2191 O O . LYS A 1 282 ? 13.329 10.311 -26.827 1.00 26.41 282 LYS A O 1
ATOM 2196 N N . ALA A 1 283 ? 12.243 11.184 -25.031 1.00 29.09 283 ALA A N 1
ATOM 2197 C CA . ALA A 1 283 ? 10.983 11.643 -25.592 1.00 29.09 283 ALA A CA 1
ATOM 2198 C C . ALA A 1 283 ? 10.329 10.744 -26.653 1.00 29.09 283 ALA A C 1
ATOM 2200 O O . ALA A 1 283 ? 10.678 10.755 -27.835 1.00 29.09 283 ALA A O 1
ATOM 2201 N N . TRP A 1 284 ? 9.222 10.129 -26.249 1.00 30.89 284 TRP A N 1
ATOM 2202 C CA . TRP A 1 284 ? 8.110 9.871 -27.151 1.00 30.89 284 TRP A CA 1
ATOM 2203 C C . TRP A 1 284 ? 7.549 11.201 -27.655 1.00 30.89 284 TRP A C 1
ATOM 2205 O O . TRP A 1 284 ? 6.579 11.738 -27.129 1.00 30.89 284 TRP A O 1
ATOM 2215 N N . ARG A 1 285 ? 8.197 11.781 -28.667 1.00 29.20 285 ARG A N 1
ATOM 2216 C CA . ARG A 1 285 ? 7.646 12.947 -29.347 1.00 29.20 285 ARG A CA 1
ATOM 2217 C C . ARG A 1 285 ? 6.430 12.507 -30.149 1.00 29.20 285 ARG A C 1
ATOM 2219 O O . ARG A 1 285 ? 6.544 11.699 -31.066 1.00 29.20 285 ARG A O 1
ATOM 2226 N N . ASN A 1 286 ? 5.316 13.153 -29.821 1.00 30.56 286 ASN A N 1
ATOM 2227 C CA . ASN A 1 286 ? 4.049 13.210 -30.542 1.00 30.56 286 ASN A CA 1
ATOM 2228 C C . ASN A 1 286 ? 3.105 12.025 -30.323 1.00 30.56 286 ASN A C 1
ATOM 2230 O O . ASN A 1 286 ? 2.990 11.138 -31.164 1.00 30.56 286 ASN A O 1
ATOM 2234 N N . CYS A 1 287 ? 2.278 12.115 -29.282 1.00 23.88 287 CYS A N 1
ATOM 2235 C CA . CYS A 1 287 ? 0.898 11.669 -29.425 1.00 23.88 287 CYS A CA 1
ATOM 2236 C C . CYS A 1 287 ? -0.040 12.558 -28.601 1.00 23.88 287 CYS A C 1
ATOM 2238 O O . CYS A 1 287 ? 0.186 12.779 -27.419 1.00 23.88 287 CYS A O 1
ATOM 2240 N N . CYS A 1 288 ? -1.095 13.039 -29.263 1.00 26.05 288 CYS A N 1
ATOM 2241 C CA . CYS A 1 288 ? -2.207 13.832 -28.728 1.00 26.05 288 CYS A CA 1
ATOM 2242 C C . CYS A 1 288 ? -1.972 15.339 -28.503 1.00 26.05 288 CYS A C 1
ATOM 2244 O O . CYS A 1 288 ? -2.218 15.872 -27.429 1.00 26.05 288 CYS A O 1
ATOM 2246 N N . VAL A 1 289 ? -1.693 16.062 -29.594 1.00 23.17 289 VAL A N 1
ATOM 2247 C CA . VAL A 1 289 ? -2.379 17.346 -29.824 1.00 23.17 289 VAL A CA 1
ATOM 2248 C C . VAL A 1 289 ? -3.393 17.134 -30.942 1.00 23.17 289 VAL A C 1
ATOM 2250 O O . VAL A 1 289 ? -3.093 17.299 -32.119 1.00 23.17 289 VAL A O 1
ATOM 2253 N N . THR A 1 290 ? -4.612 16.756 -30.576 1.00 23.33 290 THR A N 1
ATOM 2254 C CA . THR A 1 290 ? -5.790 17.195 -31.325 1.00 23.33 290 THR A CA 1
ATOM 2255 C C . THR A 1 290 ? -6.475 18.222 -30.439 1.00 23.33 290 THR A C 1
ATOM 2257 O O . THR A 1 290 ? -7.110 17.901 -29.438 1.00 23.33 290 THR A O 1
ATOM 2260 N N . LYS A 1 291 ? -6.228 19.496 -30.762 1.00 25.11 291 LYS A N 1
ATOM 2261 C CA . LYS A 1 291 ? -7.081 20.596 -30.317 1.00 25.11 291 LYS A CA 1
ATOM 2262 C C . LYS A 1 291 ? -8.524 20.272 -30.724 1.00 25.11 291 LYS A C 1
ATOM 2264 O O . LYS A 1 291 ? -8.733 19.654 -31.768 1.00 25.11 291 LYS A O 1
ATOM 2269 N N . ARG A 1 292 ? -9.465 20.694 -29.877 1.00 28.08 292 ARG A N 1
ATOM 2270 C CA . ARG A 1 292 ? -10.869 20.889 -30.262 1.00 28.08 292 ARG A CA 1
ATOM 2271 C C . ARG A 1 292 ? -10.971 21.659 -31.575 1.00 28.08 292 ARG A C 1
ATOM 2273 O O . ARG A 1 292 ? -10.103 22.540 -31.785 1.00 28.08 292 ARG A O 1
#

Foldseek 3Di:
DCDDPPHGPPVVVVVVVCVVVVNPVVCVLVVNDDPPVPDWPQPDKDWDFCCRLCVPPCLQAQQWGTKMWTQTPVGIDIATHTDDVVSAPDDPDDCVVQQLLAFPAFPDKDKHFGDQPSVLVVVVVQDPCSVQQHPQWRRIKMWTHHPVDDSQWTKIKTFGNGDPVSLCVVVVSCQRPDFDQQVLDPVSTFDWDWDDDPQKTKIWGKYADQSAPAALVPDPCSVRHPHRHTFGWMWMDHPRMIITTSHVVRVVSSVCSVVVVGPGSVVPCDVVVDPPPSVPPDDPPDDDDPDD

Secondary structure (DSSP, 8-state):
--EETTEE-HHHHHHHHHHHTT--HHHHHTTPPP--TTT----EEEEEEHHHHTTTGGGG-TTEEEEEEEE-SS-EEEEEEE--GGG-S------HHHHHHSBS-EEEEEEEEPPTTHHHHHHHTT-S-GGGTTT-EEEEEEEEEETTS-TT-PEEEEEE---TTGGGHHHHHHHHH-----TTSTTSSPPEEEEEETTEEEEEEEEE-TT-SEEGGGSSSGGG-SSSEEEEEEEEEETTEEEEESSHHHHHHHHHHHTTSS-BHHHHS-TTS-------------S-----

Sequence (292 aa):
MLFKDDQQDTEATAIAGDLLSGKKRWQASFGLEERAAEKTPVRQRIVVSARLLGFGYQRLMPSFAGVRFEMGNDGWHSFVALNDESASVDTSFDFTPVWNSMPAGASFCVAVPYSHGIAEEMLSHISQENDKLNGALDGAAGLCWYEDSKLQTPLFVGQFDGTAEQAQLPGKLFTQNIGAHESKAPEGVLPISQTQQGEAQIWRREVSSRYGQYPKAQAAQPDQLMSDYFFRVSLAMQNKTLLFSLDDTLVNNALQTLNKNRPAMVDVIPLMASFRSISIHKAWRNCCVTKR

pLDDT: mean 76.44, std 18.71, range [22.58, 98.12]

Radius of gyration: 21.99 Å; chains: 1; bounding box: 53×40×62 Å